Protein 4CGS (pdb70)

Secondary structure (DSSP, 8-state):
--GGG--TTS-HHHHHHGGG-STGGGSSSHHHHHHHHHHHHHH---STT-EETTEESEEE-TTS-HHHHHHHHHHHT----SSSPPSEEETTTTEEEEEEEE--SSPPPP----TTEEEEEEETTS-B-HHHHHHS-HHHHHHHHHHHHHHHHHHTTSSHHHHHTT-/--GGG--TTS-HHHHHHGGG-STGGGSSSHHHHHHHHHHHHHH---STT-EETTEESEEE-TTS-HHHHHHHHHHHT----SSSPPSEEETTTTEEEEEEEEPSSSPPPP----TTEEEEEEETTS-B-HHHHHHS-HHHHHHHHHHHHHHHHHHTTSSHHHHHHHH-

Organism: NCBI:txid11318

Radius of gyration: 21.6 Å; Cα contacts (8 Å, |Δi|>4): 547; chains: 2; bounding box: 53×48×55 Å

Sequence (335 aa):
AMDRHKPKSISSEIWALSETSKEWMSNLRPLEARIVECIKYTVCHISSDMHLHNGVPRYIVNMWTPPEVADQEEMKRQNLIFARPNVPDLLDLKERKGVYVKVYPDNGTPTDYQTAENEIFVRRVSLSGQQMSPITREYLDEVQRQDVTNNFLVTIYNESSLESNLLERMMQELAMDRHKPKSISSEIWALSETSKEWMSNLRPLEARIVECIKYTVCHISDMHLHNNGVPRYIVNMWTPPEVADDQEMKRQNLIFARPNVPDLLDLKERKKGVYVKKVYPDNGTPTDYQTAENEIIFVRRVSLSGQMSPITRREYLDEVQRQQDVTNFLVTIYNESLESNLLERMMQELY

InterPro domains:
  IPR001009 Influenza RNA-dependent RNA polymerase subunit PA [PF00603] (257-632)
  IPR038372 Influenza RNA-dependent RNA polymerase subunit PA, endonuclease domain [G3DSA:3.40.91.90] (1-171)

CATH classification: 3.40.91.90

Nearest PDB structures (foldseek):
  4cgs-assembly1_A  TM=1.001E+00  e=4.406E-29  Thogotovirus dhoriense
  8p0u-assembly1_A  TM=8.821E-01  e=2.838E-11  Thogotovirus thogotoense
  4chc-assembly2_C  TM=8.517E-01  e=1.155E-11  Thogotovirus thogotoense
  8z90-assembly1_A  TM=8.928E-01  e=1.531E-10  Thogoto virus (isolate SiAr 126)
  4chc-assembly1_F  TM=8.244E-01  e=1.295E-08  Thogotovirus thogotoense

Structure (mmCIF, N/CA/C/O backbone):
data_4CGS
#
_entry.id   4CGS
#
_cell.length_a   43.910
_cell.length_b   87.450
_cell.length_c   56.130
_cell.angle_alpha   90.00
_cell.angle_beta   112.98
_cell.angle_gamma   90.00
#
_symmetry.space_group_name_H-M   'P 1 21 1'
#
loop_
_entity.id
_entity.type
_entity.pdbx_description
1 polymer 'POLYMERASE SUBUNIT PA'
2 non-polymer GLYCEROL
3 water water
#
loop_
_atom_site.group_PDB
_atom_site.id
_atom_site.type_symbol
_atom_site.label_atom_id
_atom_site.label_alt_id
_atom_site.label_comp_id
_atom_site.label_asym_id
_atom_site.label_entity_id
_atom_site.label_seq_id
_atom_site.pdbx_PDB_ins_code
_atom_site.Cartn_x
_atom_site.Cartn_y
_atom_site.Cartn_z
_atom_site.occupancy
_atom_site.B_iso_or_equiv
_atom_site.auth_seq_id
_atom_site.auth_comp_id
_atom_site.auth_asym_id
_atom_site.auth_atom_id
_atom_site.pdbx_PDB_model_num
ATOM 1 N N . ALA A 1 2 ? 7.998 -1.257 33.828 1.00 29.14 0 ALA A N 1
ATOM 2 C CA . ALA A 1 2 ? 8.793 -2.437 34.374 1.00 25.45 0 ALA A CA 1
ATOM 3 C C . ALA A 1 2 ? 9.437 -2.132 35.739 1.00 25.35 0 ALA A C 1
ATOM 4 O O . ALA A 1 2 ? 9.492 -3.026 36.591 1.00 30.33 0 ALA A O 1
ATOM 6 N N . MET A 1 3 ? 9.932 -0.906 35.952 1.00 23.00 1 MET A N 1
ATOM 7 C CA . MET A 1 3 ? 10.634 -0.528 37.199 1.00 20.30 1 MET A CA 1
ATOM 8 C C . MET A 1 3 ? 9.679 0.072 38.209 1.00 17.16 1 MET A C 1
ATOM 9 O O . MET A 1 3 ? 10.118 0.743 39.159 1.00 16.62 1 MET A O 1
ATOM 14 N N . ASP A 1 4 ? 8.400 -0.092 37.983 1.00 18.46 2 ASP A N 1
ATOM 15 C CA . ASP A 1 4 ? 7.402 0.671 38.717 1.00 18.51 2 ASP A CA 1
ATOM 16 C C . ASP A 1 4 ? 7.438 0.457 40.234 1.00 14.94 2 ASP A C 1
ATOM 17 O O . ASP A 1 4 ? 7.130 1.356 40.999 1.00 14.35 2 ASP A O 1
ATOM 22 N N . ARG A 1 5 ? 7.870 -0.712 40.684 1.00 16.76 3 ARG A N 1
ATOM 23 C CA . ARG A 1 5 ? 7.894 -0.995 42.096 1.00 15.22 3 ARG A CA 1
ATOM 24 C C . ARG A 1 5 ? 8.871 -0.072 42.817 1.00 14.59 3 ARG A C 1
ATOM 25 O O . ARG A 1 5 ? 8.810 0.146 44.015 1.00 17.44 3 ARG A O 1
ATOM 33 N N . HIS A 1 6 ? 9.794 0.448 42.046 1.00 12.71 4 HIS A N 1
ATOM 34 C CA . HIS A 1 6 ? 10.879 1.267 42.535 1.00 11.81 4 HIS A CA 1
ATOM 35 C C . HIS A 1 6 ? 10.603 2.755 42.568 1.00 11.74 4 HIS A C 1
ATOM 36 O O . HIS A 1 6 ? 11.435 3.522 43.073 1.00 12.17 4 HIS A O 1
ATOM 43 N N . LYS A 1 7 ? 9.458 3.191 42.031 1.00 9.74 5 LYS A N 1
ATOM 44 C CA . LYS A 1 7 ? 9.118 4.640 42.047 1.00 8.92 5 LYS A CA 1
ATOM 45 C C . LYS A 1 7 ? 9.025 5.088 43.477 1.00 8.23 5 LYS A C 1
ATOM 46 O O . LYS A 1 7 ? 8.241 4.529 44.227 1.00 9.29 5 LYS A O 1
ATOM 52 N N . PRO A 1 8 ? 9.763 6.149 43.878 1.00 8.09 6 PRO A N 1
ATOM 53 C CA . PRO A 1 8 ? 9.543 6.737 45.176 1.00 8.87 6 PRO A CA 1
ATOM 54 C C . PRO A 1 8 ? 8.104 7.278 45.321 1.00 9.11 6 PRO A C 1
ATOM 55 O O . PRO A 1 8 ? 7.502 7.723 44.355 1.00 8.98 6 PRO A O 1
ATOM 59 N N . LYS A 1 9 ? 7.577 7.204 46.533 1.00 8.37 7 LYS A N 1
ATOM 60 C CA . LYS A 1 9 ? 6.277 7.767 46.803 1.00 9.79 7 LYS A CA 1
ATOM 61 C C . LYS A 1 9 ? 6.238 9.253 46.442 1.00 8.73 7 LYS A C 1
ATOM 62 O O . LYS A 1 9 ? 5.231 9.770 46.052 1.00 10.80 7 LYS A O 1
ATOM 68 N N . SER A 1 10 ? 7.380 9.907 46.623 1.00 7.73 8 SER A N 1
ATOM 69 C CA . SER A 1 10 ? 7.466 11.338 46.416 1.00 8.54 8 SER A CA 1
ATOM 70 C C . SER A 1 10 ? 7.505 11.810 44.981 1.00 8.61 8 SER A C 1
ATOM 71 O O . SER A 1 10 ? 7.533 13.054 44.741 1.00 9.89 8 SER A O 1
ATOM 74 N N . ILE A 1 11 ? 7.632 10.874 44.029 1.00 7.21 9 ILE A N 1
ATOM 75 C CA . ILE A 1 11 ? 7.602 11.214 42.613 1.00 6.98 9 ILE A CA 1
ATOM 76 C C . ILE A 1 11 ? 6.229 10.878 42.105 1.00 7.80 9 ILE A C 1
ATOM 77 O O . ILE A 1 11 ? 5.702 9.789 42.347 1.00 7.88 9 ILE A O 1
ATOM 82 N N . SER A 1 12 ? 5.618 11.820 41.415 1.00 7.33 10 SER A N 1
ATOM 83 C CA . SER A 1 12 ? 4.258 11.494 40.889 1.00 7.73 10 SER A CA 1
ATOM 84 C C . SER A 1 12 ? 4.268 10.363 39.838 1.00 7.70 10 SER A C 1
ATOM 85 O O . SER A 1 12 ? 5.244 10.178 39.091 1.00 7.54 10 SER A O 1
ATOM 88 N N . SER A 1 13 ? 3.201 9.591 39.766 1.00 8.76 11 SER A N 1
ATOM 89 C CA . SER A 1 13 ? 3.104 8.561 38.811 1.00 8.39 11 SER A CA 1
ATOM 90 C C . SER A 1 13 ? 3.259 9.084 37.406 1.00 7.09 11 SER A C 1
ATOM 91 O O . SER A 1 13 ? 3.871 8.423 36.577 1.00 9.17 11 SER A O 1
ATOM 94 N N . GLU A 1 14 ? 2.717 10.267 37.146 1.00 6.77 12 GLU A N 1
ATOM 95 C CA . GLU A 1 14 ? 2.768 10.804 35.743 1.00 7.68 12 GLU A CA 1
ATOM 96 C C . GLU A 1 14 ? 4.143 11.278 35.358 1.00 6.65 12 GLU A C 1
ATOM 97 O O . GLU A 1 14 ? 4.522 11.091 34.205 1.00 6.96 12 GLU A O 1
ATOM 103 N N . ILE A 1 15 ? 4.906 11.823 36.290 1.00 6.83 13 ILE A N 1
ATOM 104 C CA . ILE A 1 15 ? 6.324 12.168 36.035 1.00 7.20 13 ILE A CA 1
ATOM 105 C C . ILE A 1 15 ? 7.168 10.926 35.824 1.00 6.98 13 ILE A C 1
ATOM 106 O O . ILE A 1 15 ? 7.958 10.854 34.891 1.00 7.06 13 ILE A O 1
ATOM 111 N N . TRP A 1 16 ? 6.954 9.894 36.642 1.00 6.31 14 TRP A N 1
ATOM 112 C CA . TRP A 1 16 ? 7.638 8.642 36.473 1.00 6.98 14 TRP A CA 1
ATOM 113 C C . TRP A 1 16 ? 7.313 8.064 35.130 1.00 7.32 14 TRP A C 1
ATOM 114 O O . TRP A 1 16 ? 8.225 7.601 34.393 1.00 7.90 14 TRP A O 1
ATOM 125 N N . ALA A 1 17 ? 6.057 8.065 34.753 1.00 7.53 15 ALA A N 1
ATOM 126 C CA . ALA A 1 17 ? 5.708 7.497 33.464 1.00 8.54 15 ALA A CA 1
ATOM 127 C C . ALA A 1 17 ? 6.355 8.326 32.298 1.00 7.59 15 ALA A C 1
ATOM 128 O O . ALA A 1 17 ? 6.836 7.771 31.281 1.00 8.03 15 ALA A O 1
ATOM 130 N N . LEU A 1 18 ? 6.294 9.631 32.380 1.00 7.65 16 LEU A N 1
ATOM 131 C CA . LEU A 1 18 ? 6.840 10.498 31.365 1.00 8.27 16 LEU A CA 1
ATOM 132 C C . LEU A 1 18 ? 8.365 10.234 31.179 1.00 8.47 16 LEU A C 1
ATOM 133 O O . LEU A 1 18 ? 8.916 10.335 30.069 1.00 9.09 16 LEU A O 1
ATOM 138 N N . SER A 1 19 ? 9.040 9.944 32.272 1.00 7.16 17 SER A N 1
ATOM 139 C CA . SER A 1 19 ? 10.461 9.652 32.204 1.00 7.24 17 SER A CA 1
ATOM 140 C C . SER A 1 19 ? 10.815 8.469 31.326 1.00 8.43 17 SER A C 1
ATOM 141 O O . SER A 1 19 ? 11.979 8.309 30.937 1.00 9.44 17 SER A O 1
ATOM 144 N N . GLU A 1 20 ? 9.858 7.616 30.987 1.00 11.20 18 GLU A N 1
ATOM 145 C CA . GLU A 1 20 ? 10.180 6.527 29.977 1.00 13.27 18 GLU A CA 1
ATOM 146 C C . GLU A 1 20 ? 10.534 7.065 28.588 1.00 10.37 18 GLU A C 1
ATOM 147 O O . GLU A 1 20 ? 11.134 6.395 27.722 1.00 14.92 18 GLU A O 1
ATOM 153 N N . THR A 1 21 ? 10.264 8.367 28.325 1.00 13.30 19 THR A N 1
ATOM 154 C CA . THR A 1 21 ? 10.604 8.972 27.004 1.00 12.37 19 THR A CA 1
ATOM 155 C C . THR A 1 21 ? 12.064 9.395 26.929 1.00 11.82 19 THR A C 1
ATOM 156 O O . THR A 1 21 ? 12.523 9.788 25.861 1.00 13.74 19 THR A O 1
ATOM 160 N N . SER A 1 22 ? 12.764 9.364 28.081 1.00 10.78 20 SER A N 1
ATOM 161 C CA . SER A 1 22 ? 14.122 9.722 28.171 1.00 10.00 20 SER A CA 1
ATOM 162 C C . SER A 1 22 ? 15.189 8.586 28.181 1.00 9.30 20 SER A C 1
ATOM 163 O O . SER A 1 22 ? 15.190 7.681 28.962 1.00 12.18 20 SER A O 1
ATOM 166 N N . LYS A 1 23 ? 16.129 8.678 27.227 1.00 8.31 21 LYS A N 1
ATOM 167 C CA . LYS A 1 23 ? 17.277 7.786 27.144 1.00 8.98 21 LYS A CA 1
ATOM 168 C C . LYS A 1 23 ? 18.386 8.167 28.089 1.00 8.29 21 LYS A C 1
ATOM 169 O O . LYS A 1 23 ? 19.342 7.398 28.239 1.00 8.49 21 LYS A O 1
ATOM 175 N N . GLU A 1 24 ? 18.251 9.309 28.751 1.00 7.22 22 GLU A N 1
ATOM 176 C CA . GLU A 1 24 ? 19.391 9.782 29.613 1.00 7.36 22 GLU A CA 1
ATOM 177 C C . GLU A 1 24 ? 19.620 8.840 30.783 1.00 6.91 22 GLU A C 1
ATOM 178 O O . GLU A 1 24 ? 20.703 8.296 30.951 1.00 7.02 22 GLU A O 1
ATOM 184 N N . TRP A 1 25 ? 18.631 8.643 31.660 1.00 6.08 23 TRP A N 1
ATOM 185 C CA . TRP A 1 25 ? 18.824 7.754 32.770 1.00 6.20 23 TRP A CA 1
ATOM 186 C C . TRP A 1 25 ? 19.191 6.349 32.292 1.00 8.10 23 TRP A C 1
ATOM 187 O O . TRP A 1 25 ? 19.929 5.603 32.950 1.00 8.52 23 TRP A O 1
ATOM 198 N N . MET A 1 26 ? 18.647 5.936 31.150 1.00 7.77 24 MET A N 1
ATOM 199 C CA . MET A 1 26 ? 18.916 4.596 30.604 1.00 8.54 24 MET A CA 1
ATOM 200 C C . MET A 1 26 ? 20.387 4.350 30.235 1.00 8.71 24 MET A C 1
ATOM 201 O O . MET A 1 26 ? 20.830 3.209 30.159 1.00 11.19 24 MET A O 1
ATOM 206 N N . SER A 1 27 ? 21.085 5.435 29.969 1.00 8.99 25 SER A N 1
ATOM 207 C CA . SER A 1 27 ? 22.467 5.382 29.598 1.00 8.60 25 SER A CA 1
ATOM 208 C C . SER A 1 27 ? 23.399 5.317 30.797 1.00 9.09 25 SER A C 1
ATOM 209 O O . SER A 1 27 ? 24.633 5.067 30.641 1.00 12.15 25 SER A O 1
ATOM 212 N N . ASN A 1 28 ? 22.847 5.420 32.002 1.00 8.69 26 ASN A N 1
ATOM 213 C CA . ASN A 1 28 ? 23.667 5.457 33.187 1.00 9.89 26 ASN A CA 1
ATOM 214 C C . ASN A 1 28 ? 23.926 4.059 33.696 1.00 9.96 26 ASN A C 1
ATOM 215 O O . ASN A 1 28 ? 23.037 3.205 33.582 1.00 11.74 26 ASN A O 1
ATOM 220 N N . LEU A 1 29 ? 25.121 3.846 34.236 1.00 10.23 27 LEU A N 1
ATOM 221 C CA . LEU A 1 29 ? 25.449 2.552 34.828 1.00 10.40 27 LEU A CA 1
ATOM 222 C C . LEU A 1 29 ? 24.639 2.232 36.045 1.00 9.99 27 LEU A C 1
ATOM 223 O O . LEU A 1 29 ? 24.590 1.090 36.452 1.00 10.16 27 LEU A O 1
ATOM 228 N N . ARG A 1 30 ? 23.978 3.229 36.633 1.00 8.75 28 ARG A N 1
ATOM 229 C CA . ARG A 1 30 ? 23.064 3.098 37.770 1.00 8.54 28 ARG A CA 1
ATOM 230 C C . ARG A 1 30 ? 21.675 3.639 37.349 1.00 7.28 28 ARG A C 1
ATOM 231 O O . ARG A 1 30 ? 21.290 4.741 37.701 1.00 7.09 28 ARG A O 1
ATOM 239 N N . PRO A 1 31 ? 20.947 2.878 36.530 1.00 7.05 29 PRO A N 1
ATOM 240 C CA . PRO A 1 31 ? 19.788 3.454 35.883 1.00 7.95 29 PRO A CA 1
ATOM 241 C C . PRO A 1 31 ? 18.647 3.838 36.828 1.00 7.26 29 PRO A C 1
ATOM 242 O O . PRO A 1 31 ? 17.993 4.862 36.633 1.00 7.42 29 PRO A O 1
ATOM 246 N N . LEU A 1 32 ? 18.375 3.031 37.832 1.00 6.85 30 LEU A N 1
ATOM 247 C CA . LEU A 1 32 ? 17.270 3.423 38.760 1.00 7.29 30 LEU A CA 1
ATOM 248 C C . LEU A 1 32 ? 17.610 4.736 39.478 1.00 6.54 30 LEU A C 1
ATOM 249 O O . LEU A 1 32 ? 16.762 5.649 39.551 1.00 6.45 30 LEU A O 1
ATOM 254 N N . GLU A 1 33 ? 18.811 4.811 39.992 1.00 6.62 31 GLU A N 1
ATOM 255 C CA . GLU A 1 33 ? 19.252 5.988 40.712 1.00 5.99 31 GLU A CA 1
ATOM 256 C C . GLU A 1 33 ? 19.186 7.219 39.776 1.00 6.26 31 GLU A C 1
ATOM 257 O O . GLU A 1 33 ? 18.728 8.285 40.146 1.00 6.50 31 GLU A O 1
ATOM 263 N N . ALA A 1 34 ? 19.711 7.054 38.581 1.00 6.67 32 ALA A N 1
ATOM 264 C CA . ALA A 1 34 ? 19.681 8.105 37.607 1.00 5.52 32 ALA A CA 1
ATOM 265 C C . ALA A 1 34 ? 18.290 8.484 37.217 1.00 5.46 32 ALA A C 1
ATOM 266 O O . ALA A 1 34 ? 18.008 9.696 37.046 1.00 5.83 32 ALA A O 1
ATOM 268 N N . ARG A 1 35 ? 17.371 7.569 37.107 1.00 5.48 33 ARG A N 1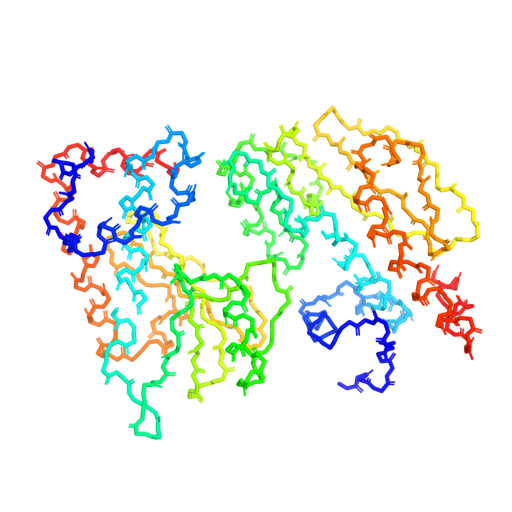
ATOM 269 C CA . ARG A 1 35 ? 15.981 7.865 36.738 1.00 5.99 33 ARG A CA 1
ATOM 270 C C . ARG A 1 35 ? 15.330 8.681 37.847 1.00 5.62 33 ARG A C 1
ATOM 271 O O . ARG A 1 35 ? 14.593 9.644 37.561 1.00 5.53 33 ARG A O 1
ATOM 279 N N . ILE A 1 36 ? 15.573 8.296 39.118 1.00 6.49 34 ILE A N 1
ATOM 280 C CA . ILE A 1 36 ? 15.042 9.073 40.200 1.00 6.70 34 ILE A CA 1
ATOM 281 C C . ILE A 1 36 ? 15.562 10.459 40.203 1.00 5.71 34 ILE A C 1
ATOM 282 O O . ILE A 1 36 ? 14.792 11.408 40.326 1.00 5.94 34 ILE A O 1
ATOM 287 N N . VAL A 1 37 ? 16.867 10.638 40.093 1.00 5.74 35 VAL A N 1
ATOM 288 C CA . VAL A 1 37 ? 17.444 11.982 39.991 1.00 5.66 35 VAL A CA 1
ATOM 289 C C . VAL A 1 37 ? 16.880 12.797 38.828 1.00 5.67 35 VAL A C 1
ATOM 290 O O . VAL A 1 37 ? 16.592 13.985 38.990 1.00 5.82 35 VAL A O 1
ATOM 294 N N . GLU A 1 38 ? 16.659 12.136 37.704 1.00 5.73 36 GLU A N 1
ATOM 295 C CA . GLU A 1 38 ? 16.122 12.863 36.505 1.00 4.51 36 GLU A CA 1
ATOM 296 C C . GLU A 1 38 ? 14.692 13.289 36.763 1.00 5.14 36 GLU A C 1
ATOM 297 O O . GLU A 1 38 ? 14.277 14.388 36.399 1.00 5.11 36 GLU A O 1
ATOM 303 N N . CYS A 1 39 ? 13.934 12.453 37.440 1.00 5.19 37 CYS A N 1
ATOM 304 C CA . CYS A 1 39 ? 12.592 12.827 37.827 1.00 5.50 37 CYS A CA 1
ATOM 305 C C . CYS A 1 39 ? 12.568 13.918 38.867 1.00 5.30 37 CYS A C 1
ATOM 306 O O . CYS A 1 39 ? 11.700 14.782 38.861 1.00 5.42 37 CYS A O 1
ATOM 309 N N . ILE A 1 40 ? 13.534 13.940 39.778 1.00 4.42 38 ILE A N 1
ATOM 310 C CA . ILE A 1 40 ? 13.704 15.043 40.729 1.00 5.75 38 ILE A CA 1
ATOM 311 C C . ILE A 1 40 ? 13.959 16.329 39.952 1.00 5.54 38 ILE A C 1
ATOM 312 O O . ILE A 1 40 ? 13.361 17.375 40.240 1.00 5.39 38 ILE A O 1
ATOM 317 N N . LYS A 1 41 ? 14.898 16.277 38.981 1.00 5.12 39 LYS A N 1
ATOM 318 C CA . LYS A 1 41 ? 15.202 17.439 38.164 1.00 5.84 39 LYS A CA 1
ATOM 319 C C . LYS A 1 41 ? 13.960 17.961 37.457 1.00 4.72 39 LYS A C 1
ATOM 320 O O . LYS A 1 41 ? 13.702 19.158 37.456 1.00 5.18 39 LYS A O 1
ATOM 326 N N . TYR A 1 42 ? 13.159 17.097 36.864 1.00 4.95 40 TYR A N 1
ATOM 327 C CA . TYR A 1 42 ? 11.948 17.492 36.186 1.00 4.52 40 TYR A CA 1
ATOM 328 C C . TYR A 1 42 ? 10.974 18.148 37.136 1.00 4.27 40 TYR A C 1
ATOM 329 O O . TYR A 1 42 ? 10.330 19.167 36.828 1.00 5.37 40 TYR A O 1
ATOM 338 N N . THR A 1 43 ? 10.772 17.507 38.265 1.00 4.87 41 THR A N 1
ATOM 339 C CA . THR A 1 43 ? 9.874 18.001 39.289 1.00 5.61 41 THR A CA 1
ATOM 340 C C . THR A 1 43 ? 10.315 19.388 39.763 1.00 5.71 41 THR A C 1
ATOM 341 O O . THR A 1 43 ? 9.476 20.291 39.996 1.00 5.82 41 THR A O 1
ATOM 345 N N . VAL A 1 44 ? 11.607 19.635 39.898 1.00 5.15 42 VAL A N 1
ATOM 346 C CA . VAL A 1 44 ? 12.129 20.931 40.256 1.00 5.75 42 VAL A CA 1
ATOM 347 C C . VAL A 1 44 ? 11.751 21.948 39.169 1.00 5.09 42 VAL A C 1
ATOM 348 O O . VAL A 1 44 ? 11.284 23.035 39.477 1.00 6.11 42 VAL A O 1
ATOM 352 N N . CYS A 1 45 ? 11.883 21.595 37.886 1.00 4.96 43 CYS A N 1
ATOM 353 C CA . CYS A 1 45 ? 11.475 22.484 36.813 1.00 5.37 43 CYS A CA 1
ATOM 354 C C . CYS A 1 45 ? 9.977 22.817 36.962 1.00 6.16 43 CYS A C 1
ATOM 355 O O . CYS A 1 45 ? 9.570 23.957 36.736 1.00 6.46 43 CYS A O 1
ATOM 368 N N . HIS A 1 47 ? 8.196 22.848 39.721 1.00 5.57 45 HIS A N 1
ATOM 369 C CA . HIS A 1 47 ? 7.986 23.763 40.870 1.00 7.51 45 HIS A CA 1
ATOM 370 C C . HIS A 1 47 ? 8.430 25.158 40.559 1.00 7.21 45 HIS A C 1
ATOM 371 O O . HIS A 1 47 ? 7.803 26.137 40.981 1.00 9.36 45 HIS A O 1
ATOM 378 N N . ILE A 1 48 ? 9.490 25.325 39.779 1.00 7.04 46 ILE A N 1
ATOM 379 C CA . ILE A 1 48 ? 9.945 26.657 39.389 1.00 7.07 46 ILE A CA 1
ATOM 380 C C . ILE A 1 48 ? 8.856 27.337 38.556 1.00 6.71 46 ILE A C 1
ATOM 381 O O . ILE A 1 48 ? 8.635 28.571 38.704 1.00 6.63 46 ILE A O 1
ATOM 386 N N A SER A 1 49 ? 8.201 26.591 37.677 0.70 7.17 47 SER A N 1
ATOM 387 N N B SER A 1 49 ? 8.220 26.594 37.650 0.30 7.37 47 SER A N 1
ATOM 388 C CA A SER A 1 49 ? 7.284 27.170 36.716 0.70 7.91 47 SER A CA 1
ATOM 389 C CA B SER A 1 49 ? 7.240 27.157 36.720 0.30 8.15 47 SER A CA 1
ATOM 390 C C A SER A 1 49 ? 5.822 27.236 37.146 0.70 9.52 47 SER A C 1
ATOM 391 C C B SER A 1 49 ? 5.864 27.363 37.331 0.30 9.39 47 SER A C 1
ATOM 392 O O A SER A 1 49 ? 5.081 28.050 36.590 0.70 12.51 47 SER A O 1
ATOM 393 O O B SER A 1 49 ? 5.251 28.431 37.170 0.30 11.05 47 SER A O 1
ATOM 398 N N . ASP A 1 50 ? 5.399 26.318 38.013 1.00 11.31 48 ASP A N 1
ATOM 399 C CA . ASP A 1 50 ? 4.005 26.141 38.514 1.00 17.66 48 ASP A CA 1
ATOM 400 C C . ASP A 1 50 ? 3.231 27.398 38.791 1.00 13.95 48 ASP A C 1
ATOM 401 O O . ASP A 1 50 ? 3.474 28.005 39.809 1.00 20.22 48 ASP A O 1
ATOM 406 N N . MET A 1 51 ? 2.295 27.787 37.916 1.00 18.35 49 MET A N 1
ATOM 407 C CA . MET A 1 51 ? 1.347 28.925 38.142 1.00 17.17 49 MET A CA 1
ATOM 408 C C . MET A 1 51 ? 2.085 30.259 38.250 1.00 17.27 49 MET A C 1
ATOM 409 O O . MET A 1 51 ? 1.488 31.272 38.607 1.00 19.98 49 MET A O 1
ATOM 414 N N . HIS A 1 52 ? 3.367 30.336 37.890 1.00 14.09 50 HIS A N 1
ATOM 415 C CA . HIS A 1 52 ? 4.072 31.624 37.888 1.00 13.84 50 HIS A CA 1
ATOM 416 C C . HIS A 1 52 ? 3.803 32.293 36.552 1.00 11.03 50 HIS A C 1
ATOM 417 O O . HIS A 1 52 ? 4.034 31.696 35.509 1.00 14.63 50 HIS A O 1
ATOM 424 N N . LEU A 1 53 ? 3.318 33.530 36.579 1.00 13.54 51 LEU A N 1
ATOM 425 C CA . LEU A 1 53 ? 2.888 34.244 35.360 1.00 13.63 51 LEU A CA 1
ATOM 426 C C . LEU A 1 53 ? 3.769 35.450 35.111 1.00 13.72 51 LEU A C 1
ATOM 427 O O . LEU A 1 53 ? 4.348 36.054 36.051 1.00 15.83 51 LEU A O 1
ATOM 432 N N . HIS A 1 54 ? 3.860 35.808 33.854 1.00 11.41 52 HIS A N 1
ATOM 433 C CA . HIS A 1 54 ? 4.466 37.052 33.397 1.00 12.06 52 HIS A CA 1
ATOM 434 C C . HIS A 1 54 ? 3.619 37.534 32.235 1.00 11.48 52 HIS A C 1
ATOM 435 O O . HIS A 1 54 ? 3.348 36.768 31.339 1.00 9.61 52 HIS A O 1
ATOM 442 N N . ASN A 1 55 ? 3.098 38.763 32.309 1.00 11.62 53 ASN A N 1
ATOM 443 C CA . ASN A 1 55 ? 2.226 39.350 31.315 1.00 14.21 53 ASN A CA 1
ATOM 444 C C . ASN A 1 55 ? 1.009 38.453 31.096 1.00 12.40 53 ASN A C 1
ATOM 445 O O . ASN A 1 55 ? 0.545 38.271 29.958 1.00 13.13 53 ASN A O 1
ATOM 450 N N . GLY A 1 56 ? 0.516 37.853 32.180 1.00 11.14 54 GLY A N 1
ATOM 451 C CA . GLY A 1 56 ? -0.759 37.155 32.227 1.00 14.28 54 GLY A CA 1
ATOM 452 C C . GLY A 1 56 ? -0.729 35.725 31.803 1.00 12.29 54 GLY A C 1
ATOM 453 O O . GLY A 1 56 ? -1.749 35.066 31.837 1.00 14.03 54 GLY A O 1
ATOM 454 N N . VAL A 1 57 ? 0.431 35.250 31.433 1.00 11.01 55 VAL A N 1
ATOM 455 C CA . VAL A 1 57 ? 0.565 33.893 30.888 1.00 9.92 55 VAL A CA 1
ATOM 456 C C . VAL A 1 57 ? 1.790 33.245 31.572 1.00 8.46 55 VAL A C 1
ATOM 457 O O . VAL A 1 57 ? 2.554 33.951 32.265 1.00 8.74 55 VAL A O 1
ATOM 461 N N . PRO A 1 58 ? 1.984 31.900 31.406 1.00 8.57 56 PRO A N 1
ATOM 462 C CA . PRO A 1 58 ? 3.106 31.281 32.141 1.00 9.27 56 PRO A CA 1
ATOM 463 C C . PRO A 1 58 ? 4.424 32.020 31.845 1.00 7.91 56 PRO A C 1
ATOM 464 O O . PRO A 1 58 ? 4.751 32.333 30.704 1.00 7.51 56 PRO A O 1
ATOM 468 N N . ARG A 1 59 ? 5.165 32.252 32.915 1.00 7.99 57 ARG A N 1
ATOM 469 C CA . ARG A 1 59 ? 6.492 32.867 32.834 1.00 7.16 57 ARG A CA 1
ATOM 470 C C . ARG A 1 59 ? 7.482 32.001 32.115 1.00 7.26 57 ARG A C 1
ATOM 471 O O . ARG A 1 59 ? 8.407 32.485 31.500 1.00 7.98 57 ARG A O 1
ATOM 479 N N . TYR A 1 60 ? 7.344 30.695 32.261 1.00 6.65 58 TYR A N 1
ATOM 480 C CA . TYR A 1 60 ? 8.331 29.741 31.809 1.00 7.94 58 TYR A CA 1
ATOM 481 C C . TYR A 1 60 ? 7.818 28.835 30.745 1.00 7.34 58 TYR A C 1
ATOM 482 O O . TYR A 1 60 ? 6.624 28.493 30.744 1.00 8.04 58 TYR A O 1
ATOM 491 N N . ILE A 1 61 ? 8.685 28.481 29.817 1.00 7.43 59 ILE A N 1
ATOM 492 C CA . ILE A 1 61 ? 8.516 27.336 28.919 1.00 7.90 59 ILE A CA 1
ATOM 493 C C . ILE A 1 61 ? 9.438 26.240 29.389 1.00 7.24 59 ILE A C 1
ATOM 494 O O . ILE A 1 61 ? 10.631 26.479 29.551 1.00 8.81 59 ILE A O 1
ATOM 499 N N . VAL A 1 62 ? 8.924 25.064 29.669 1.00 6.49 60 VAL A N 1
ATOM 500 C CA . VAL A 1 62 ? 9.748 23.950 30.080 1.00 6.14 60 VAL A CA 1
ATOM 501 C C . VAL A 1 62 ? 10.162 2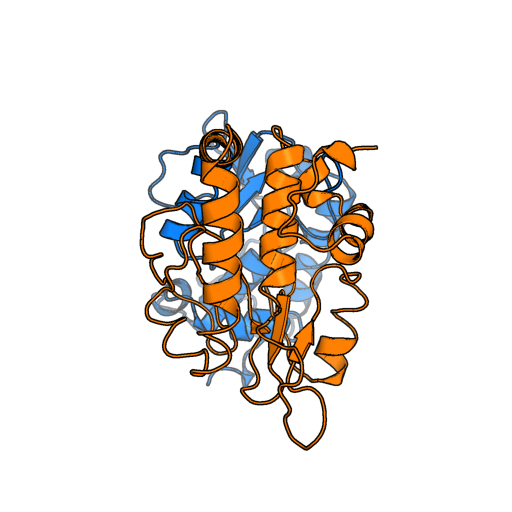3.185 28.882 1.00 6.77 60 VAL A C 1
ATOM 502 O O . VAL A 1 62 ? 9.308 22.614 28.191 1.00 7.36 60 VAL A O 1
ATOM 506 N N . ASN A 1 63 ? 11.469 23.128 28.603 1.00 6.34 61 ASN A N 1
ATOM 507 C CA . ASN A 1 63 ? 11.992 22.356 27.465 1.00 6.42 61 ASN A CA 1
ATOM 508 C C . ASN A 1 63 ? 12.361 20.925 27.896 1.00 6.97 61 ASN A C 1
ATOM 509 O O . ASN A 1 63 ? 12.475 20.056 27.033 1.00 6.57 61 ASN A O 1
ATOM 514 N N . MET A 1 64 ? 12.655 20.648 29.159 1.00 5.76 62 MET A N 1
ATOM 515 C CA . MET A 1 64 ? 13.035 19.321 29.547 1.00 6.25 62 MET A CA 1
ATOM 516 C C . MET A 1 64 ? 11.980 18.320 29.163 1.00 5.57 62 MET A C 1
ATOM 517 O O . MET A 1 64 ? 10.775 18.567 29.318 1.00 6.18 62 MET A O 1
ATOM 522 N N . TRP A 1 65 ? 12.430 17.221 28.625 1.00 6.52 63 TRP A N 1
ATOM 523 C CA . TRP A 1 65 ? 11.592 16.110 28.117 1.00 6.18 63 TRP A CA 1
ATOM 524 C C . TRP A 1 65 ? 10.718 16.485 26.918 1.00 7.22 63 TRP A C 1
ATOM 525 O O . TRP A 1 65 ?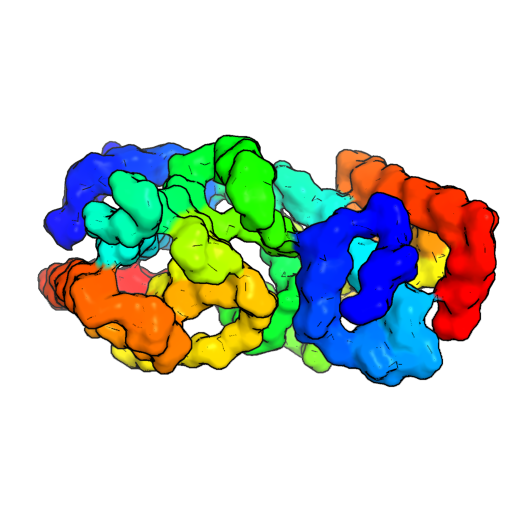 9.778 15.755 26.616 1.00 7.81 63 TRP A O 1
ATOM 536 N N . THR A 1 66 ? 11.114 17.516 26.172 1.00 8.37 64 THR A N 1
ATOM 537 C CA . THR A 1 66 ? 10.604 17.817 24.883 1.00 8.83 64 THR A CA 1
ATOM 538 C C . THR A 1 66 ? 11.691 17.632 23.844 1.00 9.06 64 THR A C 1
ATOM 539 O O . THR A 1 66 ? 12.902 17.645 24.172 1.00 9.80 64 THR A O 1
ATOM 543 N N . PRO A 1 67 ? 11.318 17.334 22.607 1.00 10.43 65 PRO A N 1
ATOM 544 C CA . PRO A 1 67 ? 12.352 17.151 21.563 1.00 10.52 65 PRO A CA 1
ATOM 545 C C . PRO A 1 67 ? 13.187 18.346 21.339 1.00 10.12 65 PRO A C 1
ATOM 546 O O . PRO A 1 67 ? 12.663 19.404 21.436 1.00 11.19 65 PRO A O 1
ATOM 550 N N . PRO A 1 68 ? 14.515 18.184 21.129 1.00 12.67 66 PRO A N 1
ATOM 551 C CA . PRO A 1 68 ? 15.331 19.413 20.939 1.00 13.72 66 PRO A CA 1
ATOM 552 C C . PRO A 1 68 ? 14.888 20.281 19.791 1.00 11.14 66 PRO A C 1
ATOM 553 O O . PRO A 1 68 ? 14.988 21.491 19.883 1.00 11.08 66 PRO A O 1
ATOM 557 N N . GLU A 1 69 ? 14.281 19.683 18.759 1.00 11.89 67 GLU A N 1
ATOM 558 C CA . GLU A 1 69 ? 13.782 20.477 17.654 1.00 12.32 67 GLU A CA 1
ATOM 559 C C . GLU A 1 69 ? 12.571 21.320 18.038 1.00 10.61 67 GLU A C 1
ATOM 560 O O . GLU A 1 69 ? 12.407 22.400 17.534 1.00 12.74 67 GLU A O 1
ATOM 566 N N . VAL A 1 70 ? 11.772 20.824 18.994 1.00 11.71 68 VAL A N 1
ATOM 567 C CA . VAL A 1 70 ? 10.660 21.570 19.528 1.00 11.94 68 VAL A CA 1
ATOM 568 C C . VAL A 1 70 ? 11.164 22.725 20.384 1.00 10.00 68 VAL A C 1
ATOM 569 O O . VAL A 1 70 ? 10.761 23.844 20.248 1.00 10.28 68 VAL A O 1
ATOM 573 N N . ALA A 1 71 ? 12.118 22.429 21.245 1.00 11.02 69 ALA A N 1
ATOM 574 C CA . ALA A 1 71 ? 12.722 23.483 22.078 1.00 9.90 69 ALA A CA 1
ATOM 575 C C . ALA A 1 71 ? 13.338 24.570 21.176 1.00 9.43 69 ALA A C 1
ATOM 576 O O . ALA A 1 71 ? 13.247 25.744 21.434 1.00 10.43 69 ALA A O 1
ATOM 578 N N . ASP A 1 72 ? 13.983 24.118 20.117 1.00 10.25 70 ASP A N 1
ATOM 579 C CA . ASP A 1 72 ? 14.494 25.128 19.116 1.00 11.16 70 ASP A CA 1
ATOM 580 C C . ASP A 1 72 ? 13.420 25.967 18.502 1.00 10.42 70 ASP A C 1
ATOM 581 O O . ASP A 1 72 ? 13.632 27.165 18.398 1.00 12.14 70 ASP A O 1
ATOM 586 N N . GLN A 1 73 ? 12.259 25.374 18.156 1.00 11.57 71 GLN A N 1
ATOM 587 C CA . GLN A 1 73 ? 11.107 26.160 17.699 1.00 13.06 71 GLN A CA 1
ATOM 588 C C . GLN A 1 73 ? 10.731 27.249 18.749 1.00 12.07 71 GLN A C 1
ATOM 589 O O . GLN A 1 73 ? 10.498 28.430 18.409 1.00 14.88 71 GLN A O 1
ATOM 595 N N A GLU A 1 74 ? 10.621 26.825 20.007 0.60 11.72 72 GLU A N 1
ATOM 596 N N B GLU A 1 74 ? 10.646 26.831 20.002 0.40 11.90 72 GLU A N 1
ATOM 597 C CA A GLU A 1 74 ? 10.276 27.679 21.147 0.60 12.10 72 GLU A CA 1
ATOM 598 C CA B GLU A 1 74 ? 10.282 27.730 21.067 0.40 12.72 72 GLU A CA 1
ATOM 599 C C A GLU A 1 74 ? 11.299 28.821 21.256 0.60 11.77 72 GLU A C 1
ATOM 600 C C B GLU A 1 74 ? 11.309 28.838 21.233 0.40 11.78 72 GLU A C 1
ATOM 601 O O A GLU A 1 74 ? 10.916 30.010 21.387 0.60 12.74 72 GLU A O 1
ATOM 602 O O B GLU A 1 74 ? 10.936 30.019 21.390 0.40 12.70 72 GLU A O 1
ATOM 613 N N . MET A 1 75 ? 12.594 28.467 21.222 1.00 10.72 73 MET A N 1
ATOM 614 C CA . MET A 1 75 ? 13.696 29.479 21.385 1.00 9.79 73 MET A CA 1
ATOM 615 C C . MET A 1 75 ? 13.673 30.509 20.249 1.00 9.36 73 MET A C 1
ATOM 616 O O . MET A 1 75 ? 13.728 31.667 20.449 1.00 9.64 73 MET A O 1
ATOM 621 N N . LYS A 1 76 ? 13.499 30.032 19.015 1.00 10.74 74 LYS A N 1
ATOM 622 C CA . LYS A 1 76 ? 13.409 30.905 17.838 1.00 12.39 74 LYS A CA 1
ATOM 623 C C . LYS A 1 76 ? 12.178 31.818 17.943 1.00 12.27 74 LYS A C 1
ATOM 624 O O . LYS A 1 76 ? 12.297 33.032 17.674 1.00 13.08 74 LYS A O 1
ATOM 630 N N . ARG A 1 77 ? 11.036 31.247 18.347 1.00 12.12 75 ARG A N 1
ATOM 631 C CA . ARG A 1 77 ? 9.778 32.023 18.469 1.00 14.55 75 ARG A CA 1
ATOM 632 C C . ARG A 1 77 ? 9.925 33.142 19.562 1.00 14.11 75 ARG A C 1
ATOM 633 O O . ARG A 1 77 ? 9.422 34.266 19.409 1.00 16.99 75 ARG A O 1
ATOM 641 N N . GLN A 1 78 ? 10.628 32.864 20.651 1.00 13.00 76 GLN A N 1
ATOM 642 C CA . GLN A 1 78 ? 10.841 33.832 21.723 1.00 12.39 76 GLN A CA 1
ATOM 643 C C . GLN A 1 78 ? 12.058 34.713 21.527 1.00 11.93 76 GLN A C 1
ATOM 644 O O . GLN A 1 78 ? 12.345 35.581 22.330 1.00 13.93 76 GLN A O 1
ATOM 650 N N . ASN A 1 79 ? 12.826 34.447 20.482 1.00 11.18 77 ASN A N 1
ATOM 651 C CA . ASN A 1 79 ? 14.117 35.103 20.287 1.00 11.62 77 ASN A CA 1
ATOM 652 C C . ASN A 1 79 ? 15.021 35.020 21.513 1.00 12.61 77 ASN A C 1
ATOM 653 O O . ASN A 1 79 ? 15.633 35.995 21.879 1.00 12.49 77 ASN A O 1
ATOM 658 N N . LEU A 1 80 ? 15.065 33.807 22.083 1.00 10.99 78 LEU A N 1
ATOM 659 C CA . LEU A 1 80 ? 15.959 33.483 23.198 1.00 11.62 78 LEU A CA 1
ATOM 660 C C . LEU A 1 80 ? 16.830 32.358 22.733 1.00 8.31 78 LEU A C 1
ATOM 661 O O . LEU A 1 80 ? 16.436 31.205 22.667 1.00 9.13 78 LEU A O 1
ATOM 666 N N . ILE A 1 81 ? 18.035 32.733 22.251 1.00 9.90 79 ILE A N 1
ATOM 667 C CA . ILE A 1 81 ? 18.909 31.817 21.502 1.00 9.43 79 ILE A CA 1
ATOM 668 C C . ILE A 1 81 ? 20.176 31.570 22.321 1.00 7.47 79 ILE A C 1
ATOM 669 O O . ILE A 1 81 ? 20.712 32.475 22.996 1.00 8.47 79 ILE A O 1
ATOM 674 N N . PHE A 1 82 ? 20.627 30.336 22.332 1.00 8.12 80 PHE A N 1
ATOM 675 C CA . PHE A 1 82 ? 21.767 29.871 23.165 1.00 8.16 80 PHE A CA 1
ATOM 676 C C . PHE A 1 82 ? 22.681 29.000 22.321 1.00 8.38 80 PHE A C 1
ATOM 677 O O . PHE A 1 82 ? 22.312 28.582 21.264 1.00 8.27 80 PHE A O 1
ATOM 685 N N . ALA A 1 83 ? 23.894 28.788 22.826 1.00 9.46 81 ALA A N 1
ATOM 686 C CA . ALA A 1 83 ? 24.937 28.131 22.004 1.00 7.84 81 ALA A CA 1
ATOM 687 C C . ALA A 1 83 ? 25.596 26.991 22.745 1.00 8.55 81 ALA A C 1
ATOM 688 O O . ALA A 1 83 ? 26.772 26.656 22.519 1.00 11.37 81 ALA A O 1
ATOM 690 N N . ARG A 1 84 ? 24.878 26.344 23.654 1.00 8.79 82 ARG A N 1
ATOM 691 C CA . ARG A 1 84 ? 25.347 25.138 24.266 1.00 9.89 82 ARG A CA 1
ATOM 692 C C . ARG A 1 84 ? 24.850 23.934 23.480 1.00 9.25 82 ARG A C 1
ATOM 693 O O . ARG A 1 84 ? 23.829 24.000 22.811 1.00 9.77 82 ARG A O 1
ATOM 701 N N . PRO A 1 85 ? 25.523 22.768 23.589 1.00 9.78 83 PRO A N 1
ATOM 702 C CA . PRO A 1 85 ? 25.021 21.535 22.945 1.00 12.07 83 PRO A CA 1
ATOM 703 C C . PRO A 1 85 ? 23.632 21.145 23.426 1.00 9.04 83 PRO A C 1
ATOM 704 O O . PRO A 1 85 ? 22.834 20.660 22.658 1.00 13.30 83 PRO A O 1
ATOM 708 N N . ASN A 1 86 ? 23.422 21.310 24.736 1.00 9.34 84 ASN A N 1
ATOM 709 C CA . ASN A 1 86 ? 22.151 21.004 25.416 1.00 10.05 84 ASN A CA 1
ATOM 710 C C . ASN A 1 86 ? 21.300 22.284 25.569 1.00 9.30 84 ASN A C 1
ATOM 711 O O . ASN A 1 86 ? 21.795 23.344 25.904 1.00 9.43 84 ASN A O 1
ATOM 716 N N . VAL A 1 87 ? 20.004 22.157 25.280 1.00 9.89 85 VAL A N 1
ATOM 717 C CA . VAL A 1 87 ? 19.090 23.294 25.358 1.00 8.39 85 VAL A CA 1
ATOM 718 C C . VAL A 1 87 ? 18.755 23.591 26.826 1.00 7.12 85 VAL A C 1
ATOM 719 O O . VAL A 1 87 ? 18.847 22.767 27.719 1.00 8.40 85 VAL A O 1
ATOM 723 N N . PRO A 1 88 ? 18.461 24.882 27.148 1.00 7.01 86 PRO A N 1
ATOM 724 C CA . PRO A 1 88 ? 18.084 25.152 28.549 1.00 6.27 86 PRO A CA 1
ATOM 725 C C . PRO A 1 88 ? 16.881 24.332 28.954 1.00 5.98 86 PRO A C 1
ATOM 726 O O . PRO A 1 88 ? 15.943 24.131 28.151 1.00 7.34 86 PRO A O 1
ATOM 730 N N . ASP A 1 89 ? 16.818 23.955 30.226 1.00 5.01 87 ASP A N 1
ATOM 731 C CA . ASP A 1 89 ? 15.676 23.227 30.778 1.00 5.99 87 ASP A CA 1
ATOM 732 C C . ASP A 1 89 ? 14.385 24.028 30.826 1.00 4.61 87 ASP A C 1
ATOM 733 O O . ASP A 1 89 ? 13.297 23.502 30.618 1.00 5.60 87 ASP A O 1
ATOM 738 N N . LEU A 1 90 ? 14.529 25.345 31.048 1.00 5.61 88 LEU A N 1
ATOM 739 C CA . LEU A 1 90 ? 13.428 26.253 30.972 1.00 5.35 88 LEU A CA 1
ATOM 740 C C . LEU A 1 90 ? 13.841 27.550 30.237 1.00 5.68 88 LEU A C 1
ATOM 741 O O . LEU A 1 90 ? 14.998 27.941 30.260 1.00 6.15 88 LEU A O 1
ATOM 746 N N . LEU A 1 91 ? 12.881 28.220 29.597 1.00 6.17 89 LEU A N 1
ATOM 747 C CA . LEU A 1 91 ? 13.009 29.571 29.163 1.00 6.48 89 LEU A CA 1
ATOM 748 C C . LEU A 1 91 ? 12.250 30.471 30.147 1.00 5.89 89 LEU A C 1
ATOM 749 O O . LEU A 1 91 ? 11.075 30.221 30.383 1.00 7.48 89 LEU A O 1
ATOM 754 N N . ASP A 1 92 ? 12.911 31.502 30.700 1.00 6.91 90 ASP A N 1
ATOM 755 C CA . ASP A 1 92 ? 12.306 32.433 31.600 1.00 6.81 90 ASP A CA 1
ATOM 756 C C . ASP A 1 92 ? 11.942 33.657 30.747 1.00 6.98 90 ASP A C 1
ATOM 757 O O . ASP A 1 92 ? 12.829 34.405 30.319 1.00 8.24 90 ASP A O 1
ATOM 762 N N . LEU A 1 93 ? 10.654 33.812 30.446 1.00 7.85 91 LEU A N 1
ATOM 763 C CA . LEU A 1 93 ? 10.214 34.858 29.533 1.00 8.45 91 LEU A CA 1
ATOM 764 C C . LEU A 1 93 ? 10.176 36.246 30.197 1.00 8.81 91 LEU A C 1
ATOM 765 O O . LEU A 1 93 ? 10.089 37.316 29.523 1.00 10.70 91 LEU A O 1
ATOM 770 N N . LYS A 1 94 ? 10.224 36.279 31.515 1.00 9.15 92 LYS A N 1
ATOM 771 C CA . LYS A 1 94 ? 10.278 37.586 32.272 1.00 10.15 92 LYS A CA 1
ATOM 772 C C . LYS A 1 94 ? 11.663 38.123 32.211 1.00 11.49 92 LYS A C 1
ATOM 773 O O . LYS A 1 94 ? 11.860 39.284 31.785 1.00 12.51 92 LYS A O 1
ATOM 779 N N . GLU A 1 95 ? 12.612 37.336 32.641 1.00 11.31 93 GLU A N 1
ATOM 780 C CA . GLU A 1 95 ? 14.020 37.755 32.728 1.00 11.92 93 GLU A CA 1
ATOM 781 C C . GLU A 1 95 ? 14.766 37.612 31.391 1.00 11.93 93 GLU A C 1
ATOM 782 O O . GLU A 1 95 ? 15.877 38.161 31.247 1.00 13.44 93 GLU A O 1
ATOM 788 N N . ARG A 1 96 ? 14.179 36.893 30.420 1.00 9.69 94 ARG A N 1
ATOM 789 C CA . ARG A 1 96 ? 14.817 36.671 29.116 1.00 10.78 94 ARG A CA 1
ATOM 790 C C . ARG A 1 96 ? 16.122 35.878 29.347 1.00 10.77 94 ARG A C 1
ATOM 791 O O . ARG A 1 96 ? 17.182 36.279 28.874 1.00 11.14 94 ARG A O 1
ATOM 799 N N . LYS A 1 97 ? 15.979 34.739 30.011 1.00 11.04 95 LYS A N 1
ATOM 800 C CA . LYS A 1 97 ? 17.123 33.902 30.364 1.00 10.66 95 LYS A CA 1
ATOM 801 C C . LYS A 1 97 ? 16.777 32.446 30.012 1.00 8.20 95 LYS A C 1
ATOM 802 O O . LYS A 1 97 ? 15.581 32.065 30.077 1.00 8.94 95 LYS A O 1
ATOM 808 N N . GLY A 1 98 ? 17.808 31.656 29.752 1.00 6.85 96 GLY A N 1
ATOM 809 C CA . GLY A 1 98 ? 17.694 30.238 29.697 1.00 8.02 96 GLY A CA 1
ATOM 810 C C . GLY A 1 98 ? 18.115 29.691 31.047 1.00 6.34 96 GLY A C 1
ATOM 811 O O . GLY A 1 98 ? 19.166 30.082 31.557 1.00 7.42 96 GLY A O 1
ATOM 812 N N . VAL A 1 99 ? 17.346 28.788 31.584 1.00 6.36 97 VAL A N 1
ATOM 813 C CA . VAL A 1 99 ? 17.575 28.228 32.905 1.00 6.20 97 VAL A CA 1
ATOM 814 C C . VAL A 1 99 ? 17.980 26.777 32.762 1.00 5.82 97 VAL A C 1
ATOM 815 O O . VAL A 1 99 ? 17.285 25.991 32.168 1.00 6.97 97 VAL A O 1
ATOM 819 N N . TYR A 1 100 ? 19.095 26.409 33.400 1.00 5.20 98 TYR A N 1
ATOM 820 C CA . TYR A 1 100 ? 19.556 25.022 33.451 1.00 5.75 98 TYR A CA 1
ATOM 821 C C . TYR A 1 100 ? 19.402 24.598 34.915 1.00 6.76 98 TYR A C 1
ATOM 822 O O . TYR A 1 100 ? 19.739 25.381 35.805 1.00 9.08 98 TYR A O 1
ATOM 831 N N . VAL A 1 101 ? 18.922 23.383 35.141 1.00 5.57 99 VAL A N 1
ATOM 832 C CA . VAL A 1 101 ? 18.750 22.854 36.518 1.00 6.00 99 VAL A CA 1
ATOM 833 C C . VAL A 1 101 ? 19.715 21.700 36.709 1.00 7.14 99 VAL A C 1
ATOM 834 O O . VAL A 1 101 ? 19.753 20.767 35.884 1.00 7.85 99 VAL A O 1
ATOM 838 N N . LYS A 1 102 ? 20.441 21.737 37.800 1.00 7.81 100 LYS A N 1
ATOM 839 C CA . LYS A 1 102 ? 21.331 20.711 38.216 1.00 9.60 100 LYS A CA 1
ATOM 840 C C . LYS A 1 102 ? 21.026 20.261 39.657 1.00 8.67 100 LYS A C 1
ATOM 841 O O . LYS A 1 102 ? 20.992 21.102 40.570 1.00 8.70 100 LYS A O 1
ATOM 847 N N . VAL A 1 103 ? 20.865 18.969 39.844 1.00 10.22 101 VAL A N 1
ATOM 848 C CA . VAL A 1 103 ? 20.632 18.370 41.134 1.00 10.67 101 VAL A CA 1
ATOM 849 C C . VAL A 1 103 ? 21.908 17.665 41.603 1.00 11.83 101 VAL A C 1
ATOM 850 O O . VAL A 1 103 ? 22.450 16.788 40.950 1.00 16.69 101 VAL A O 1
ATOM 854 N N . TYR A 1 104 ? 22.387 18.052 42.757 1.00 12.76 102 TYR A N 1
ATOM 855 C CA . TYR A 1 104 ? 23.568 17.468 43.381 1.00 15.33 102 TYR A CA 1
ATOM 856 C C . TYR A 1 104 ? 23.129 16.448 44.464 1.00 17.05 102 TYR A C 1
ATOM 857 O O . TYR A 1 104 ? 22.460 16.801 45.297 1.00 13.04 102 TYR A O 1
ATOM 866 N N . PRO A 1 105 ? 23.315 15.097 44.259 1.00 20.47 103 PRO A N 1
ATOM 867 C CA . PRO A 1 105 ? 23.239 14.203 45.423 1.00 23.29 103 PRO A CA 1
ATOM 868 C C . PRO A 1 105 ? 24.327 14.741 46.404 1.00 26.96 103 PRO A C 1
ATOM 869 O O . PRO A 1 105 ? 25.518 14.660 46.064 1.00 30.88 103 PRO A O 1
ATOM 873 N N . ASP A 1 106 ? 23.988 15.282 47.580 1.00 29.86 104 ASP A N 1
ATOM 874 C CA . ASP A 1 106 ? 24.894 16.220 48.094 1.00 30.68 104 ASP A CA 1
ATOM 875 C C . ASP A 1 106 ? 24.557 16.445 49.507 1.00 29.37 104 ASP A C 1
ATOM 876 O O . ASP A 1 106 ? 23.538 17.054 49.837 1.00 48.48 104 ASP A O 1
ATOM 881 N N . ASN A 1 107 ? 25.454 16.000 50.374 1.00 22.54 105 ASN A N 1
ATOM 882 C CA . ASN A 1 107 ? 25.537 16.686 51.646 1.00 27.34 105 ASN A CA 1
ATOM 883 C C . ASN A 1 107 ? 26.345 17.923 51.225 1.00 32.39 105 ASN A C 1
ATOM 884 O O . ASN A 1 107 ? 27.502 17.763 50.732 1.00 32.78 105 ASN A O 1
ATOM 889 N N . GLY A 1 108 ? 25.726 19.116 51.290 1.00 17.49 106 GLY A N 1
ATOM 890 C CA . GLY A 1 108 ? 26.486 20.354 51.009 1.00 21.14 106 GLY A CA 1
ATOM 891 C C . GLY A 1 108 ? 25.726 21.307 50.114 1.00 20.06 106 GLY A C 1
ATOM 892 O O . GLY A 1 108 ? 24.666 20.942 49.594 1.00 21.37 106 GLY A O 1
ATOM 893 N N . THR A 1 109 ? 26.243 22.542 50.020 1.00 16.92 107 THR A N 1
ATOM 894 C CA . THR A 1 109 ? 25.696 23.588 49.170 1.00 12.39 107 THR A CA 1
ATOM 895 C C . THR A 1 109 ? 26.507 23.694 47.858 1.00 13.96 107 THR A C 1
ATOM 896 O O . THR A 1 109 ? 27.709 23.860 47.904 1.00 13.06 107 THR A O 1
ATOM 900 N N . PRO A 1 110 ? 25.821 23.623 46.691 1.00 9.93 108 PRO A N 1
ATOM 901 C CA . PRO A 1 110 ? 26.500 23.715 45.423 1.00 10.41 108 PRO A CA 1
ATOM 902 C C . PRO A 1 110 ? 27.208 25.054 45.250 1.00 11.12 108 PRO A C 1
ATOM 903 O O . PRO A 1 110 ? 26.754 26.133 45.682 1.00 12.15 108 PRO A O 1
ATOM 907 N N . THR A 1 111 ? 28.309 24.965 44.534 1.00 13.39 109 THR A N 1
ATOM 908 C CA . THR A 1 111 ? 29.111 26.124 44.159 1.00 12.69 109 THR A CA 1
ATOM 909 C C . THR A 1 111 ? 28.688 26.697 42.792 1.00 12.17 109 THR A C 1
ATOM 910 O O . THR A 1 111 ? 28.455 25.936 41.831 1.00 13.17 109 THR A O 1
ATOM 914 N N . ASP A 1 112 ? 28.612 28.010 42.694 1.00 10.65 110 ASP A N 1
ATOM 915 C CA . ASP A 1 112 ? 28.355 28.693 41.438 1.00 10.93 110 ASP A CA 1
ATOM 916 C C . ASP A 1 112 ? 29.628 28.884 40.649 1.00 11.59 110 ASP A C 1
ATOM 917 O O . ASP A 1 112 ? 30.669 29.276 41.167 1.00 12.63 110 ASP A O 1
ATOM 922 N N . TYR A 1 113 ? 29.506 28.644 39.350 1.00 15.19 111 TYR A N 1
ATOM 923 C CA . TYR A 1 113 ? 30.568 28.849 38.380 1.00 12.52 111 TYR A CA 1
ATOM 924 C C . TYR A 1 113 ? 30.000 29.681 37.256 1.00 15.42 111 TYR A C 1
ATOM 925 O O . TYR A 1 113 ? 28.785 29.614 37.005 1.00 19.10 111 TYR A O 1
ATOM 934 N N . GLN A 1 114 ? 30.857 30.374 36.517 1.00 18.95 112 GLN A N 1
ATOM 935 C CA . GLN A 1 114 ? 30.472 31.301 35.432 1.00 18.17 112 GLN A CA 1
ATOM 936 C C . GLN A 1 114 ? 29.473 30.700 34.408 1.00 15.67 112 GLN A C 1
ATOM 937 O O . GLN A 1 114 ? 29.544 29.510 34.046 1.00 16.01 112 GLN A O 1
ATOM 943 N N . THR A 1 115 ? 28.506 31.531 34.056 1.00 16.06 113 THR A N 1
ATOM 944 C CA . THR A 1 115 ? 27.586 31.263 32.959 1.00 14.26 113 THR A CA 1
ATOM 945 C C . THR A 1 115 ? 27.595 32.484 32.027 1.00 11.99 113 THR A C 1
ATOM 946 O O . THR A 1 115 ? 28.126 33.521 32.392 1.00 15.92 113 THR A O 1
ATOM 950 N N . ALA A 1 116 ? 26.951 32.385 30.858 1.00 11.52 114 ALA A N 1
ATOM 951 C CA . ALA A 1 116 ? 26.759 33.470 29.950 1.00 10.21 114 ALA A CA 1
ATOM 952 C C . ALA A 1 116 ? 25.747 34.467 30.521 1.00 10.14 114 ALA A C 1
ATOM 953 O O . ALA A 1 116 ? 25.006 34.129 31.437 1.00 9.07 114 ALA A O 1
ATOM 955 N N . GLU A 1 117 ? 25.691 35.650 29.916 1.00 10.27 115 GLU A N 1
ATOM 956 C CA . GLU A 1 117 ? 24.829 36.685 30.448 1.00 13.22 115 GLU A CA 1
ATOM 957 C C . GLU A 1 117 ? 23.356 36.329 30.327 1.00 12.25 115 GLU A C 1
ATO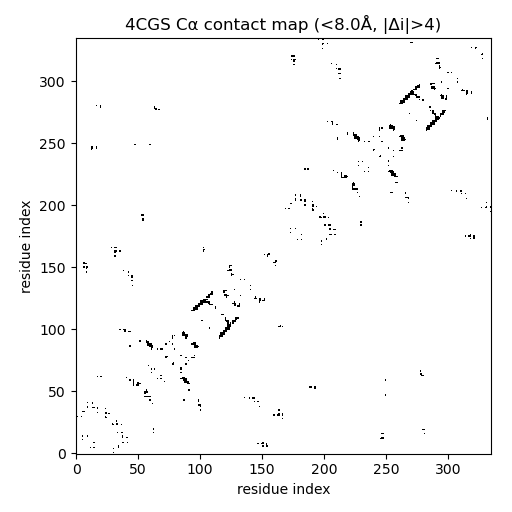M 958 O O . GLU A 1 117 ? 22.595 36.777 31.152 1.00 13.42 115 GLU A O 1
ATOM 964 N N . ASN A 1 118 ? 22.961 35.593 29.312 1.00 9.03 116 ASN A N 1
ATOM 965 C CA . ASN A 1 118 ? 21.572 35.199 29.161 1.00 8.28 116 ASN A CA 1
ATOM 966 C C . ASN A 1 118 ? 21.194 33.852 29.792 1.00 7.93 116 ASN A C 1
ATOM 967 O O . ASN A 1 118 ? 20.109 33.322 29.531 1.00 8.71 116 ASN A O 1
ATOM 972 N N . GLU A 1 119 ? 22.066 33.342 30.650 1.00 7.33 117 GLU A N 1
ATOM 973 C CA . GLU A 1 119 ? 21.856 32.020 31.296 1.00 6.67 117 GLU A CA 1
ATOM 974 C C . GLU A 1 119 ? 21.789 32.128 32.807 1.00 6.20 117 GLU A C 1
ATOM 975 O O . GLU A 1 119 ? 22.540 32.918 33.436 1.00 8.41 117 GLU A O 1
ATOM 981 N N . ILE A 1 120 ? 21.007 31.254 33.405 1.00 7.15 118 ILE A N 1
ATOM 982 C CA . ILE A 1 120 ? 20.931 31.048 34.828 1.00 8.34 118 ILE A CA 1
ATOM 983 C C . ILE A 1 120 ? 21.073 29.550 35.091 1.00 6.88 118 ILE A C 1
ATOM 984 O O . ILE A 1 120 ? 20.359 28.733 34.531 1.00 8.74 118 ILE A O 1
ATOM 989 N N . PHE A 1 121 ? 21.946 29.156 36.021 1.00 7.91 119 PHE A N 1
ATOM 990 C CA . PHE A 1 121 ? 22.096 27.770 36.426 1.00 8.19 119 PHE A CA 1
ATOM 991 C C . PHE A 1 121 ? 21.559 27.610 37.867 1.00 8.46 119 PHE A C 1
ATOM 992 O O . PHE A 1 121 ? 22.218 27.921 38.816 1.00 10.16 119 PHE A O 1
ATOM 1000 N N . VAL A 1 122 ? 20.378 27.018 37.955 1.00 6.74 120 VAL A N 1
ATOM 1001 C CA . VAL A 1 122 ? 19.770 26.608 39.244 1.00 6.90 120 VAL A CA 1
ATOM 1002 C C . VAL A 1 122 ? 20.495 25.375 39.696 1.00 6.80 120 VAL A C 1
ATOM 1003 O O . VAL A 1 122 ? 20.508 24.321 38.987 1.00 8.36 120 VAL A O 1
ATOM 1007 N N A ARG A 1 123 ? 21.056 25.451 40.913 0.60 6.35 121 ARG A N 1
ATOM 1008 N N B ARG A 1 123 ? 21.049 25.457 40.912 0.40 6.49 121 ARG A N 1
ATOM 1009 C CA A ARG A 1 123 ? 21.921 24.402 41.457 0.60 6.76 121 ARG A CA 1
ATOM 1010 C CA B ARG A 1 123 ? 21.913 24.422 41.473 0.40 6.67 121 ARG A CA 1
ATOM 1011 C C A ARG A 1 123 ? 21.447 24.081 42.855 0.60 6.05 121 ARG A C 1
ATOM 1012 C C B ARG A 1 123 ? 21.406 24.097 42.854 0.40 6.31 121 ARG A C 1
ATOM 1013 O O A ARG A 1 123 ? 21.491 24.918 43.755 0.60 8.15 121 ARG A O 1
ATOM 1014 O O B ARG A 1 123 ? 21.408 24.946 43.745 0.40 7.93 121 ARG A O 1
ATOM 1029 N N . VAL A 1 124 ? 20.882 22.887 43.013 1.00 6.75 122 VAL A N 1
ATOM 1030 C CA . VAL A 1 124 ? 20.252 22.478 44.267 1.00 7.00 122 VAL A CA 1
ATOM 1031 C C . VAL A 1 124 ? 20.770 21.141 44.675 1.00 7.43 122 VAL A C 1
ATOM 1032 O O . VAL A 1 124 ? 21.056 20.264 43.832 1.00 8.82 122 VAL A O 1
ATOM 1036 N N . SER A 1 125 ? 20.809 20.874 45.987 1.00 9.08 123 SER A N 1
ATOM 1037 C CA . SER A 1 125 ? 21.221 19.563 46.518 1.00 8.87 123 SER A CA 1
ATOM 1038 C C . SER A 1 125 ? 20.032 18.750 46.863 1.00 10.06 123 SER A C 1
ATOM 1039 O O . SER A 1 125 ? 18.937 19.242 47.124 1.00 9.77 123 SER A O 1
ATOM 1042 N N . LEU A 1 126 ? 20.242 17.433 46.949 1.00 10.51 124 LEU A N 1
ATOM 1043 C CA . LEU A 1 126 ? 19.172 16.530 47.339 1.00 12.47 124 LEU A CA 1
ATOM 1044 C C . LEU A 1 126 ? 18.625 16.869 48.733 1.00 11.02 124 LEU A C 1
ATOM 1045 O O . LEU A 1 126 ? 17.460 16.644 49.023 1.00 15.44 124 LEU A O 1
ATOM 1050 N N . SER A 1 127 ? 19.491 17.397 49.604 1.00 9.09 125 SER A N 1
ATOM 1051 C CA . SER A 1 127 ? 19.091 17.753 50.977 1.00 9.17 125 SER A CA 1
ATOM 1052 C C . SER A 1 127 ? 18.481 19.125 51.049 1.00 7.90 125 SER A C 1
ATOM 1053 O O . SER A 1 127 ? 18.229 19.638 52.141 1.00 9.46 125 SER A O 1
ATOM 1056 N N . GLY A 1 128 ? 18.206 19.754 49.909 1.00 8.76 126 GLY A N 1
ATOM 1057 C CA . GLY A 1 128 ? 17.413 20.940 49.905 1.00 8.13 126 GLY A CA 1
ATOM 1058 C C . GLY A 1 128 ? 18.197 22.247 49.950 1.00 8.33 126 GLY A C 1
ATOM 1059 O O . GLY A 1 128 ? 17.646 23.336 50.187 1.00 9.57 126 GLY A O 1
ATOM 1060 N N A GLN A 1 129 ? 19.491 22.143 49.736 0.60 8.05 127 GLN A N 1
ATOM 1061 N N B GLN A 1 129 ? 19.492 22.162 49.729 0.40 8.00 127 GLN A N 1
ATOM 1062 C CA A GLN A 1 129 ? 20.343 23.339 49.689 0.60 9.10 127 GLN A CA 1
ATOM 1063 C CA B GLN A 1 129 ? 20.310 23.375 49.721 0.40 8.54 127 GLN A CA 1
ATOM 1064 C C A GLN A 1 129 ? 20.306 24.012 48.307 0.60 7.36 127 GLN A C 1
ATOM 1065 C C B GLN A 1 129 ? 20.365 24.009 48.322 0.40 7.62 127 GLN A C 1
ATOM 1066 O O A GLN A 1 129 ? 20.136 23.350 47.314 0.60 9.84 127 GLN A O 1
ATOM 1067 O O B GLN A 1 129 ? 20.328 23.317 47.333 0.40 9.99 127 GLN A O 1
ATOM 1078 N N . MET A 1 130 ? 20.494 25.330 48.284 1.00 7.59 128 MET A N 1
ATOM 1079 C CA . MET A 1 130 ? 20.482 26.094 47.075 1.00 7.42 128 MET A CA 1
ATOM 1080 C C . MET A 1 130 ? 21.771 26.893 46.988 1.00 6.85 128 MET A C 1
ATOM 1081 O O . MET A 1 130 ? 22.189 27.527 47.973 1.00 7.56 128 MET A O 1
ATOM 1086 N N . SER A 1 131 ? 22.415 26.961 45.810 1.00 6.46 129 SER A N 1
ATOM 1087 C CA . SER A 1 131 ? 23.599 27.815 45.624 1.00 6.84 129 SER A CA 1
ATOM 1088 C C . SER A 1 131 ? 23.199 29.265 45.838 1.00 6.90 129 SER A C 1
ATOM 1089 O O . SER A 1 131 ? 22.040 29.652 45.716 1.00 6.90 129 SER A O 1
ATOM 1092 N N . PRO A 1 132 ? 24.205 30.136 46.099 1.00 6.88 130 PRO A N 1
ATOM 1093 C CA . PRO A 1 132 ? 23.881 31.561 46.361 1.00 8.11 130 PRO A CA 1
ATOM 1094 C C . PRO A 1 132 ? 23.149 32.188 45.162 1.00 7.13 130 PRO A C 1
ATOM 1095 O O . PRO A 1 132 ? 22.203 32.975 45.340 1.00 9.15 130 PRO A O 1
ATOM 1099 N N . ILE A 1 133 ? 23.610 31.948 43.925 1.00 9.33 131 ILE A N 1
ATOM 1100 C CA . ILE A 1 133 ? 22.940 32.508 42.765 1.00 10.67 131 ILE A CA 1
ATOM 1101 C C . ILE A 1 133 ? 21.533 31.947 42.564 1.00 7.99 131 ILE A C 1
ATOM 1102 O O . ILE A 1 133 ? 20.619 32.671 42.202 1.00 8.01 131 ILE A O 1
ATOM 1107 N N . THR A 1 134 ? 21.337 30.681 42.916 1.00 6.13 132 THR A N 1
ATOM 1108 C CA . THR A 1 134 ? 20.045 30.067 42.859 1.00 6.80 132 THR A CA 1
ATOM 1109 C C . THR A 1 134 ? 19.072 30.764 43.835 1.00 6.83 132 THR A C 1
ATOM 1110 O O . THR A 1 134 ? 17.943 31.079 43.488 1.00 7.14 132 THR A O 1
ATOM 1114 N N . ARG A 1 135 ? 19.510 30.958 45.067 1.00 6.69 133 ARG A N 1
ATOM 1115 C CA . ARG A 1 135 ? 18.673 31.606 46.087 1.00 9.00 133 ARG A CA 1
ATOM 1116 C C . ARG A 1 135 ? 18.288 33.020 45.731 1.00 9.02 133 ARG A C 1
ATOM 1117 O O . ARG A 1 135 ? 17.248 33.503 46.152 1.00 9.53 133 ARG A O 1
ATOM 1125 N N . GLU A 1 136 ? 19.145 33.719 44.988 1.00 7.72 134 GLU A N 1
ATOM 1126 C CA . GLU A 1 136 ? 18.853 35.059 44.606 1.00 9.24 134 GLU A CA 1
ATOM 1127 C C . GLU A 1 136 ? 17.945 35.136 43.402 1.00 8.84 134 GLU A C 1
ATOM 1128 O O . GLU A 1 136 ? 17.113 36.033 43.301 1.00 11.32 134 GLU A O 1
ATOM 1134 N N . TYR A 1 137 ? 18.109 34.179 42.485 1.00 7.78 135 TYR A N 1
ATOM 1135 C CA . TYR A 1 137 ? 17.311 34.115 41.279 1.00 7.72 135 TYR A CA 1
ATOM 1136 C C . TYR A 1 137 ? 15.876 33.743 41.601 1.00 6.66 135 TYR A C 1
ATOM 1137 O O . TYR A 1 137 ? 14.939 34.358 41.117 1.00 7.87 135 TYR A O 1
ATOM 1146 N N . LEU A 1 138 ? 15.691 32.661 42.363 1.00 6.05 136 LEU A N 1
ATOM 1147 C CA . LEU A 1 138 ? 14.360 32.153 42.710 1.00 6.00 136 LEU A CA 1
ATOM 1148 C C . LEU A 1 138 ? 13.690 33.094 43.753 1.00 6.32 136 LEU A C 1
ATOM 1149 O O . LEU A 1 138 ? 14.351 33.620 44.651 1.00 7.64 136 LEU A O 1
ATOM 1154 N N . ASP A 1 139 ? 12.380 33.287 43.589 1.00 6.41 137 ASP A N 1
ATOM 1155 C CA . ASP A 1 139 ? 11.615 34.074 44.546 1.00 6.75 137 ASP A CA 1
ATOM 1156 C C . ASP A 1 139 ? 11.270 33.242 45.757 1.00 6.05 137 ASP A C 1
ATOM 1157 O O . ASP A 1 139 ? 11.487 32.014 45.765 1.00 7.01 137 ASP A O 1
ATOM 1162 N N . GLU A 1 140 ? 10.672 33.842 46.787 1.00 6.69 138 GLU A N 1
ATOM 1163 C CA . GLU A 1 140 ? 10.483 33.113 48.043 1.00 6.94 138 GLU A CA 1
ATOM 1164 C C . GLU A 1 140 ? 9.557 31.907 47.826 1.00 7.04 138 GLU A C 1
ATOM 1165 O O . GLU A 1 140 ? 9.795 30.841 48.400 1.00 7.48 138 GLU A O 1
ATOM 1171 N N . VAL A 1 141 ? 8.511 32.059 47.044 1.00 7.09 139 VAL A N 1
ATOM 1172 C CA . VAL A 1 141 ? 7.559 30.974 46.791 1.00 7.77 139 VAL A CA 1
ATOM 1173 C C . VAL A 1 141 ? 8.238 29.852 46.024 1.00 5.78 139 VAL A C 1
ATOM 1174 O O . VAL A 1 141 ? 8.097 28.677 46.364 1.00 6.52 139 VAL A O 1
ATOM 1178 N N . GLN A 1 142 ? 9.023 30.186 44.985 1.00 6.55 140 GLN A N 1
ATOM 1179 C CA . GLN A 1 142 ? 9.785 29.174 44.304 1.00 6.04 140 GLN A CA 1
ATOM 1180 C C . GLN A 1 142 ? 10.776 28.438 45.177 1.00 5.72 140 GLN A C 1
ATOM 1181 O O . GLN A 1 142 ? 10.868 27.216 45.130 1.00 6.16 140 GLN A O 1
ATOM 1187 N N . ARG A 1 143 ? 11.494 29.176 46.014 1.00 5.87 141 ARG A N 1
ATOM 1188 C CA . ARG A 1 143 ? 12.398 28.519 46.938 1.00 5.74 141 ARG A CA 1
ATOM 1189 C C . ARG A 1 143 ? 11.710 27.557 47.895 1.00 6.23 141 ARG A C 1
ATOM 1190 O O . ARG A 1 143 ? 12.149 26.440 48.116 1.00 7.05 141 ARG A O 1
ATOM 1198 N N . GLN A 1 144 ? 10.567 27.989 48.386 1.00 6.60 142 GLN A N 1
ATOM 1199 C CA . GLN A 1 144 ? 9.751 27.135 49.256 1.00 7.80 142 GLN A CA 1
ATOM 1200 C C . GLN A 1 144 ? 9.260 25.907 48.547 1.00 6.78 142 GLN A C 1
ATOM 1201 O O . GLN A 1 144 ? 9.392 24.824 49.120 1.00 8.28 142 GLN A O 1
ATOM 1207 N N . ASP A 1 145 ? 8.733 26.049 47.346 1.00 7.70 143 ASP A N 1
ATOM 1208 C CA . ASP A 1 145 ? 8.170 24.898 46.670 1.00 6.99 143 ASP A CA 1
ATOM 1209 C C . ASP A 1 145 ? 9.235 23.910 46.266 1.00 6.96 143 ASP A C 1
ATOM 1210 O O . ASP A 1 145 ? 9.081 22.679 46.415 1.00 7.37 143 ASP A O 1
ATOM 1215 N N . VAL A 1 146 ? 10.340 24.409 45.729 1.00 6.52 144 VAL A N 1
ATOM 1216 C CA . VAL A 1 146 ? 11.457 23.546 45.328 1.00 5.76 144 VAL A CA 1
ATOM 1217 C C . VAL A 1 146 ? 12.073 22.835 46.568 1.00 7.08 144 VAL A C 1
ATOM 1218 O O . VAL A 1 146 ? 12.247 21.613 46.543 1.00 7.97 144 VAL A O 1
ATOM 1222 N N . THR A 1 147 ? 12.376 23.558 47.622 1.00 7.55 145 THR A N 1
ATOM 1223 C CA . THR A 1 147 ? 13.008 22.987 48.782 1.00 9.90 145 THR A CA 1
ATOM 1224 C C . THR A 1 147 ? 12.051 22.058 49.500 1.00 8.32 145 THR A C 1
ATOM 1225 O O . THR A 1 147 ? 12.510 20.999 49.977 1.00 11.05 145 THR A O 1
ATOM 1229 N N A ASN A 1 148 ? 10.767 22.363 49.569 0.60 8.88 146 ASN A N 1
ATOM 1230 N N B ASN A 1 148 ? 10.754 22.378 49.575 0.40 8.47 146 ASN A N 1
ATOM 1231 C CA A ASN A 1 148 ? 9.912 21.439 50.284 0.60 9.66 146 ASN A CA 1
ATOM 1232 C CA B ASN A 1 148 ? 9.799 21.464 50.235 0.40 9.00 146 ASN A CA 1
ATOM 1233 C C A ASN A 1 148 ? 9.844 20.101 49.548 0.60 9.01 146 ASN A C 1
ATOM 1234 C C B ASN A 1 148 ? 9.821 20.111 49.547 0.40 8.74 146 ASN A C 1
ATOM 1235 O O A ASN A 1 148 ? 9.771 19.039 50.207 0.60 8.32 146 ASN A O 1
ATOM 1236 O O B ASN A 1 148 ? 9.791 19.064 50.219 0.40 8.48 146 ASN A O 1
ATOM 1245 N N . PHE A 1 149 ? 9.833 20.122 48.224 1.00 7.70 147 PHE A N 1
ATOM 1246 C CA . PHE A 1 149 ? 9.865 18.875 47.459 1.00 7.08 147 PHE A CA 1
ATOM 1247 C C . PHE A 1 149 ? 11.165 18.129 47.695 1.00 7.31 147 PHE A C 1
ATOM 1248 O O . PHE A 1 149 ? 11.147 16.944 48.006 1.00 8.58 147 PHE A O 1
ATOM 1256 N N . LEU A 1 150 ? 12.305 18.800 47.601 1.00 6.94 148 LEU A N 1
ATOM 1257 C CA . LEU A 1 150 ? 13.605 18.116 47.758 1.00 8.58 148 LEU A CA 1
ATOM 1258 C C . LEU A 1 150 ? 13.688 17.475 49.142 1.00 9.78 148 LEU A C 1
ATOM 1259 O O . LEU A 1 150 ? 14.130 16.352 49.299 1.00 10.49 148 LEU A O 1
ATOM 1264 N N . VAL A 1 151 ? 13.288 18.185 50.183 1.00 9.26 149 VAL A N 1
ATOM 1265 C CA . VAL A 1 151 ? 13.333 17.644 51.520 1.00 11.35 149 VAL A CA 1
ATOM 1266 C C . VAL A 1 151 ? 12.384 16.475 51.681 1.00 9.83 149 VAL A C 1
ATOM 1267 O O . VAL A 1 151 ? 12.706 15.531 52.473 1.00 9.71 149 VAL A O 1
ATOM 1271 N N . THR A 1 152 ? 11.257 16.480 51.041 1.00 9.34 150 THR A N 1
ATOM 1272 C CA . THR A 1 152 ? 10.349 15.360 51.087 1.00 8.53 150 THR A CA 1
ATOM 1273 C C . THR A 1 152 ? 10.980 14.101 50.478 1.00 9.06 150 THR A C 1
ATOM 1274 O O . THR A 1 152 ? 10.984 13.008 51.114 1.00 8.30 150 THR A O 1
ATOM 1278 N N . ILE A 1 153 ? 11.512 14.191 49.277 1.00 7.55 151 ILE A N 1
ATOM 1279 C CA . ILE A 1 153 ? 12.143 13.022 48.684 1.00 7.36 151 ILE A CA 1
ATOM 1280 C C . ILE A 1 153 ? 13.439 12.610 49.366 1.00 7.00 151 ILE A C 1
ATOM 1281 O O . ILE A 1 153 ? 13.717 11.419 49.557 1.00 8.37 151 ILE A O 1
ATOM 1286 N N . TYR A 1 154 ? 14.207 13.554 49.887 1.00 7.73 152 TYR A N 1
ATOM 1287 C CA . TYR A 1 154 ? 15.402 13.271 50.680 1.00 7.75 152 TYR A CA 1
ATOM 1288 C C . TYR A 1 154 ? 15.011 12.456 51.915 1.00 6.64 152 TYR A C 1
ATOM 1289 O O . TYR A 1 154 ? 15.612 11.419 52.201 1.00 6.78 152 TYR A O 1
ATOM 1298 N N . ASN A 1 155 ? 14.038 12.942 52.663 1.00 6.59 153 ASN A N 1
ATOM 1299 C CA . ASN A 1 155 ? 13.591 12.214 53.859 1.00 6.76 153 ASN A CA 1
ATOM 1300 C C . ASN A 1 155 ? 13.004 10.838 53.553 1.00 7.85 153 ASN A C 1
ATOM 1301 O O . ASN A 1 155 ? 13.172 9.912 54.341 1.00 8.34 153 ASN A O 1
ATOM 1306 N N . GLU A 1 156 ? 12.340 10.682 52.431 1.00 7.80 154 GLU A N 1
ATOM 1307 C CA . GLU A 1 156 ? 11.865 9.342 51.992 1.00 7.72 154 GLU A CA 1
ATOM 1308 C C . GLU A 1 156 ? 13.065 8.447 51.686 1.00 8.58 154 GLU A C 1
ATOM 1309 O O . GLU A 1 156 ? 13.097 7.278 52.074 1.00 9.41 154 GLU A O 1
ATOM 1315 N N A SER A 1 157 ? 14.062 8.967 50.993 0.60 8.28 155 SER A N 1
ATOM 1316 N N B SER A 1 157 ? 14.072 8.979 50.997 0.40 8.35 155 SER A N 1
ATOM 1317 C CA A SER A 1 157 ? 15.201 8.200 50.571 0.60 9.50 155 SER A CA 1
ATOM 1318 C CA B SER A 1 157 ? 15.243 8.220 50.589 0.40 9.08 155 SER A CA 1
ATOM 1319 C C A SER A 1 157 ? 16.030 7.709 51.765 0.60 9.14 155 SER A C 1
ATOM 1320 C C B SER A 1 157 ? 16.059 7.716 51.765 0.40 9.27 155 SER A C 1
ATOM 1321 O O A SER A 1 157 ? 16.639 6.639 51.645 0.60 11.24 155 SER A O 1
ATOM 1322 O O B SER A 1 157 ? 16.708 6.673 51.638 0.40 11.59 155 SER A O 1
ATOM 1327 N N . LEU A 1 158 ? 16.003 8.413 52.887 1.00 9.82 156 LEU A N 1
ATOM 1328 C CA . LEU A 1 158 ? 16.780 8.006 54.082 1.00 11.53 156 LEU A CA 1
ATOM 1329 C C . LEU A 1 158 ? 16.152 6.784 54.715 1.00 11.50 156 LEU A C 1
ATOM 1330 O O . LEU A 1 158 ? 16.800 6.098 55.513 1.00 13.31 156 LEU A O 1
ATOM 1335 N N . GLU A 1 159 ? 14.888 6.489 54.398 1.00 10.74 157 GLU A N 1
ATOM 1336 C CA . GLU A 1 159 ? 14.204 5.283 54.984 1.00 11.80 157 GLU A CA 1
ATOM 1337 C C . GLU A 1 159 ? 14.603 3.972 54.355 1.00 12.56 157 GLU A C 1
ATOM 1338 O O . GLU A 1 159 ? 14.259 2.913 54.912 1.00 16.89 157 GLU A O 1
ATOM 1344 N N . SER A 1 160 ? 15.423 3.999 53.321 1.00 12.35 158 SER A N 1
ATOM 1345 C CA . SER A 1 160 ? 15.989 2.792 52.716 1.00 13.12 158 SER A CA 1
ATOM 1346 C C . SER A 1 160 ? 17.459 3.006 52.324 1.00 11.33 158 SER A C 1
ATOM 1347 O O . SER A 1 160 ? 18.070 3.937 52.830 1.00 13.62 158 SER A O 1
ATOM 1350 N N . ASN A 1 161 ? 18.029 2.192 51.411 1.00 14.25 159 ASN A N 1
ATOM 1351 C CA . ASN A 1 161 ? 19.368 2.454 50.929 1.00 15.83 159 ASN A CA 1
ATOM 1352 C C . ASN A 1 161 ? 19.375 3.390 49.745 1.00 14.39 159 ASN A C 1
ATOM 1353 O O . ASN A 1 161 ? 20.447 3.666 49.223 1.00 14.97 159 ASN A O 1
ATOM 1358 N N . LEU A 1 162 ? 18.191 3.940 49.391 1.00 12.74 160 LEU A N 1
ATOM 1359 C CA . LEU A 1 162 ? 18.078 4.816 48.258 1.00 11.89 160 LEU A CA 1
ATOM 1360 C C . LEU A 1 162 ? 18.993 6.051 48.319 1.00 11.62 160 LEU A C 1
ATOM 1361 O O . LEU A 1 162 ? 19.653 6.348 47.319 1.00 11.57 160 LEU A O 1
ATOM 1366 N N . LEU A 1 163 ? 19.004 6.794 49.424 1.00 10.64 161 LEU A N 1
ATOM 1367 C CA . LEU A 1 163 ? 19.892 7.987 49.449 1.00 9.93 161 LEU A CA 1
ATOM 1368 C C . LEU A 1 163 ? 21.351 7.638 49.228 1.00 11.39 161 LEU A C 1
ATOM 1369 O O . LEU A 1 163 ? 22.028 8.250 48.401 1.00 12.28 161 LEU A O 1
ATOM 1374 N N . GLU A 1 164 ? 21.818 6.609 49.924 1.00 13.14 162 GLU A N 1
ATOM 1375 C CA . GLU A 1 164 ? 23.177 6.127 49.781 1.00 14.60 162 GLU A CA 1
ATOM 1376 C C . GLU A 1 164 ? 23.455 5.698 48.326 1.00 13.15 162 GLU A C 1
ATOM 1377 O O . GLU A 1 164 ? 24.469 6.093 47.750 1.00 14.52 162 GLU A O 1
ATOM 1383 N N . ARG A 1 165 ? 22.515 4.970 47.726 1.00 11.88 163 ARG A N 1
ATOM 1384 C CA . ARG A 1 165 ? 22.626 4.548 46.338 1.00 12.50 163 ARG A CA 1
ATOM 1385 C C . ARG A 1 165 ? 22.715 5.750 45.391 1.00 10.29 163 ARG A C 1
ATOM 1386 O O . ARG A 1 165 ? 23.524 5.744 44.442 1.00 12.15 163 ARG A O 1
ATOM 1394 N N A MET A 1 166 ? 21.853 6.761 45.579 0.50 9.80 164 MET A N 1
ATOM 1395 N N B MET A 1 166 ? 21.856 6.756 45.595 0.50 10.44 164 MET A N 1
ATOM 1396 C CA A MET A 1 166 ? 21.925 7.945 44.733 0.50 11.10 164 MET A CA 1
ATOM 1397 C CA B MET A 1 166 ? 21.901 7.952 44.772 0.50 12.40 164 MET A CA 1
ATOM 1398 C C A MET A 1 166 ? 23.240 8.716 44.884 0.50 10.21 164 MET A C 1
ATOM 1399 C C B MET A 1 166 ? 23.219 8.726 44.896 0.50 10.66 164 MET A C 1
ATOM 1400 O O A MET A 1 166 ? 23.746 9.309 43.941 0.50 11.94 164 MET A O 1
ATOM 1401 O O B MET A 1 166 ? 23.704 9.326 43.949 0.50 12.78 164 MET A O 1
ATOM 1410 N N . GLN A 1 167 ? 23.799 8.711 46.088 1.00 11.58 165 GLN A N 1
ATOM 1411 C CA . GLN A 1 167 ? 25.113 9.294 46.322 1.00 11.39 165 GLN A CA 1
ATOM 1412 C C . GLN A 1 167 ? 26.234 8.524 45.634 1.00 14.50 165 GLN A C 1
ATOM 1413 O O . GLN A 1 167 ? 27.350 8.995 45.580 1.00 21.60 165 GLN A O 1
ATOM 1419 N N . GLU A 1 168 ? 25.935 7.298 45.216 1.00 13.78 166 GLU A N 1
ATOM 1420 C CA . GLU A 1 168 ? 26.833 6.475 44.433 1.00 13.40 166 GLU A CA 1
ATOM 1421 C C . GLU A 1 168 ? 26.728 6.700 42.929 1.00 14.36 166 GLU A C 1
ATOM 1422 O O . GLU A 1 168 ? 27.390 6.001 42.153 1.00 21.76 166 GLU A O 1
ATOM 1428 N N . LEU A 1 169 ? 25.882 7.631 42.463 1.00 15.22 167 LEU A N 1
ATOM 1429 C CA . LEU A 1 169 ? 25.932 8.107 41.058 1.00 16.46 167 LEU A CA 1
ATOM 1430 C C . LEU A 1 169 ? 27.322 8.632 40.679 1.00 20.69 167 LEU A C 1
ATOM 1431 O O . LEU A 1 169 ? 27.827 9.561 41.276 1.00 29.58 167 LEU A O 1
ATOM 1436 N N . ALA B 1 2 ? -14.393 44.861 21.178 1.00 47.11 0 ALA B N 1
ATOM 1437 C CA . ALA B 1 2 ? -13.451 45.994 20.855 1.00 34.81 0 ALA B CA 1
ATOM 1438 C C . ALA B 1 2 ? -12.775 45.766 19.486 1.00 31.29 0 ALA B C 1
ATOM 1439 O O . ALA B 1 2 ? -12.565 46.702 18.713 1.00 40.87 0 ALA B O 1
ATOM 1441 N N . MET B 1 3 ? -12.428 44.497 19.219 1.00 25.71 1 MET B N 1
ATOM 1442 C CA . MET B 1 3 ? -11.674 44.075 18.017 1.00 22.40 1 MET B CA 1
ATOM 1443 C C . MET B 1 3 ? -12.601 43.428 17.014 1.00 16.80 1 MET B C 1
ATOM 1444 O O . MET B 1 3 ? -12.135 42.731 16.035 1.00 16.12 1 MET B O 1
ATOM 1449 N N . ASP B 1 4 ? -13.905 43.628 17.190 1.00 18.40 2 ASP B N 1
ATOM 1450 C CA . ASP B 1 4 ? -14.971 42.939 16.452 1.00 20.80 2 ASP B CA 1
ATOM 1451 C C . ASP B 1 4 ? -14.833 43.132 14.943 1.00 16.22 2 ASP B C 1
ATOM 1452 O O . ASP B 1 4 ? -15.041 42.195 14.145 1.00 15.77 2 ASP B O 1
ATOM 1457 N N . ARG B 1 5 ? -14.434 44.334 14.533 1.00 14.23 3 ARG B N 1
ATOM 1458 C CA . ARG B 1 5 ? -14.372 44.605 13.117 1.00 14.62 3 ARG B CA 1
ATOM 1459 C C . ARG B 1 5 ? -13.260 43.836 12.419 1.00 12.80 3 ARG B C 1
ATOM 1460 O O . ARG B 1 5 ? -13.218 43.777 11.207 1.00 16.04 3 ARG B O 1
ATOM 1468 N N . HIS B 1 6 ? -12.340 43.259 13.231 1.00 10.19 4 HIS B N 1
ATOM 1469 C CA . HIS B 1 6 ? -11.198 42.509 12.749 1.00 9.33 4 HIS B CA 1
ATOM 1470 C C . HIS B 1 6 ? -11.410 41.029 12.817 1.00 9.65 4 HIS B C 1
ATOM 1471 O O . HIS B 1 6 ? -10.515 40.283 12.464 1.00 10.04 4 HIS B O 1
ATOM 1478 N N . LYS B 1 7 ? -12.569 40.544 13.224 1.00 6.96 5 LYS B N 1
ATOM 1479 C CA . LYS B 1 7 ? -12.806 39.083 13.207 1.00 7.80 5 LYS B CA 1
ATOM 1480 C C . LYS B 1 7 ? -12.897 38.632 11.752 1.00 6.93 5 LYS B C 1
ATOM 1481 O O . LYS B 1 7 ? -13.669 39.180 10.979 1.00 7.86 5 LYS B O 1
ATOM 1487 N N . PRO B 1 8 ? -12.164 37.591 11.362 1.00 7.55 6 PRO B N 1
ATOM 1488 C CA . PRO B 1 8 ? -12.346 37.072 10.001 1.00 6.96 6 PRO B CA 1
ATOM 1489 C C . PRO B 1 8 ? -13.772 36.527 9.845 1.00 7.97 6 PRO B C 1
ATOM 1490 O O . PRO B 1 8 ? -14.386 35.998 10.775 1.00 7.83 6 PRO B O 1
ATOM 1494 N N . LYS B 1 9 ? -14.283 36.573 8.646 1.00 7.27 7 LYS B N 1
ATOM 1495 C CA . LYS B 1 9 ? -15.559 35.939 8.387 1.00 7.71 7 LYS B CA 1
ATOM 1496 C C . LYS B 1 9 ? -15.596 34.456 8.735 1.00 8.32 7 LYS B C 1
ATOM 1497 O O . LYS B 1 9 ? -16.632 33.878 9.124 1.00 8.61 7 LYS B O 1
ATOM 1503 N N . SER B 1 10 ? -14.443 33.799 8.520 1.00 7.88 8 SER B N 1
ATOM 1504 C CA . SER B 1 10 ? -14.350 32.327 8.715 1.00 8.18 8 SER B CA 1
ATOM 1505 C C . SER B 1 10 ? -14.311 31.867 10.218 1.00 6.96 8 SER B C 1
ATOM 1506 O O . SER B 1 10 ? -14.334 30.678 10.448 1.00 9.46 8 SER B O 1
ATOM 1509 N N . ILE B 1 11 ? -14.192 32.807 11.145 1.00 7.07 9 ILE B N 1
ATOM 1510 C CA . ILE B 1 11 ? -14.296 32.501 12.579 1.00 6.68 9 ILE B CA 1
ATOM 1511 C C . ILE B 1 11 ? -15.704 32.825 13.028 1.00 6.66 9 ILE B C 1
ATOM 1512 O O . ILE B 1 11 ? -16.213 33.888 12.768 1.00 7.34 9 ILE B O 1
ATOM 1517 N N . SER B 1 12 ? -16.309 31.906 13.769 1.00 6.23 10 SER B N 1
ATOM 1518 C CA . SER B 1 12 ? -17.635 32.215 14.261 1.00 7.65 10 SER B CA 1
ATOM 1519 C C . SER B 1 12 ? -17.621 33.341 15.318 1.00 7.00 10 SER B C 1
ATOM 1520 O O . SER B 1 12 ? -16.696 33.462 16.094 1.00 7.26 10 SER B O 1
ATOM 1523 N N . SER B 1 13 ? -18.705 34.104 15.349 1.00 8.18 11 SER B N 1
ATOM 1524 C CA . SER B 1 13 ? -18.859 35.117 16.343 1.00 7.51 11 SER B CA 1
ATOM 1525 C C . SER B 1 13 ? -18.716 34.565 17.756 1.00 6.62 11 SER B C 1
ATOM 1526 O O . SER B 1 13 ? -18.079 35.194 18.598 1.00 7.19 11 SER B O 1
ATOM 1529 N N . GLU B 1 14 ? -19.248 33.396 18.023 1.00 6.96 12 GLU B N 1
ATOM 1530 C CA . GLU B 1 14 ? -19.245 32.879 19.404 1.00 7.01 12 GLU B CA 1
ATOM 1531 C C . GLU B 1 14 ? -17.846 32.378 19.797 1.00 7.24 12 GLU B C 1
ATOM 1532 O O . GLU B 1 14 ? -17.474 32.540 20.954 1.00 7.25 12 GLU B O 1
ATOM 1538 N N . ILE B 1 15 ? -17.073 31.836 18.857 1.00 6.12 13 ILE B N 1
ATOM 1539 C CA . ILE B 1 15 ? -15.671 31.478 19.158 1.00 5.52 13 ILE B CA 1
ATOM 1540 C C . ILE B 1 15 ? -14.846 32.722 19.368 1.00 6.55 13 ILE B C 1
ATOM 1541 O O . ILE B 1 15 ? -14.058 32.815 20.332 1.00 6.39 13 ILE B O 1
ATOM 1546 N N . TRP B 1 16 ? -15.048 33.749 18.525 1.00 6.74 14 TRP B N 1
ATOM 1547 C CA . TRP B 1 16 ? -14.373 35.006 18.728 1.00 7.09 14 TRP B CA 1
ATOM 1548 C C . TRP B 1 16 ? -14.672 35.589 20.096 1.00 7.93 14 TRP B C 1
ATOM 1549 O O . TRP B 1 16 ? -13.809 36.047 20.842 1.00 7.60 14 TRP B O 1
ATOM 1560 N N . ALA B 1 17 ? -15.956 35.603 20.462 1.00 6.90 15 ALA B N 1
ATOM 1561 C CA . ALA B 1 17 ? -16.349 36.132 21.757 1.00 7.44 15 ALA B CA 1
ATOM 1562 C C . ALA B 1 17 ? -15.701 35.303 22.909 1.00 7.76 15 ALA B C 1
ATOM 1563 O O . ALA B 1 17 ? -15.227 35.883 23.879 1.00 8.56 15 ALA B O 1
ATOM 1565 N N . LEU B 1 18 ? -15.714 33.975 22.820 1.00 7.42 16 LEU B N 1
ATOM 1566 C CA . LEU B 1 18 ? -15.153 33.156 23.868 1.00 7.85 16 LEU B CA 1
ATOM 1567 C C . LEU B 1 18 ? -13.661 33.359 24.057 1.00 8.36 16 LEU B C 1
ATOM 1568 O O . LEU B 1 18 ? -13.162 33.256 25.176 1.00 8.92 16 LEU B O 1
ATOM 1573 N N . SER B 1 19 ? -12.956 33.699 22.967 1.00 7.56 17 SER B N 1
ATOM 1574 C CA . SER B 1 19 ? -11.552 33.981 23.055 1.00 8.52 17 SER B CA 1
ATOM 1575 C C . SER B 1 19 ? -11.230 35.194 23.912 1.00 8.56 17 SER B C 1
ATOM 1576 O O . SER B 1 19 ? -10.044 35.323 24.276 1.00 9.79 17 SER B O 1
ATOM 1579 N N . GLU B 1 20 ? -12.195 36.061 24.258 1.00 10.58 18 GLU B N 1
ATOM 1580 C CA . GLU B 1 20 ? -11.919 37.092 25.336 1.00 13.75 18 GLU B CA 1
ATOM 1581 C C . GLU B 1 20 ? -11.489 36.504 26.682 1.00 10.76 18 GLU B C 1
ATOM 1582 O O . GLU B 1 20 ? -10.877 37.170 27.546 1.00 15.26 18 GLU B O 1
ATOM 1588 N N . THR B 1 21 ? -11.821 35.218 26.954 1.00 13.16 19 THR B N 1
ATOM 1589 C CA . THR B 1 21 ? -11.430 34.588 28.243 1.00 16.14 19 THR B CA 1
ATOM 1590 C C . THR B 1 21 ? -9.946 34.265 28.315 1.00 13.41 19 THR B C 1
ATOM 1591 O O . THR B 1 21 ? -9.417 33.960 29.393 1.00 13.29 19 THR B O 1
ATOM 1595 N N . SER B 1 22 ? -9.280 34.321 27.144 1.00 13.08 20 SER B N 1
ATOM 1596 C CA . SER B 1 22 ? -7.864 34.044 27.079 1.00 10.03 20 SER B CA 1
ATOM 1597 C C . SER B 1 22 ? -6.855 35.180 27.084 1.00 9.01 20 SER B C 1
ATOM 1598 O O . SER B 1 22 ? -6.867 36.092 26.283 1.00 12.20 20 SER B O 1
ATOM 1601 N N . LYS B 1 23 ? -5.888 35.045 28.004 1.00 8.92 21 LYS B N 1
ATOM 1602 C CA . LYS B 1 23 ? -4.761 35.931 28.108 1.00 9.57 21 LYS B CA 1
ATOM 1603 C C . LYS B 1 23 ? -3.644 35.580 27.138 1.00 8.01 21 LYS B C 1
ATOM 1604 O O . LYS B 1 23 ? -2.683 36.324 27.023 1.00 8.26 21 LYS B O 1
ATOM 1610 N N . GLU B 1 24 ? -3.713 34.448 26.480 1.00 7.22 22 GLU B N 1
ATOM 1611 C CA . GLU B 1 24 ? -2.580 33.985 25.649 1.00 7.26 22 GLU B CA 1
ATOM 1612 C C . GLU B 1 24 ? -2.353 34.887 24.474 1.00 6.03 22 GLU B C 1
ATOM 1613 O O . GLU B 1 24 ? -1.282 35.431 24.346 1.00 7.03 22 GLU B O 1
ATOM 1619 N N . TRP B 1 25 ? -3.365 35.124 23.638 1.00 6.65 23 TRP B N 1
ATOM 1620 C CA . TRP B 1 25 ? -3.182 36.027 22.491 1.00 6.4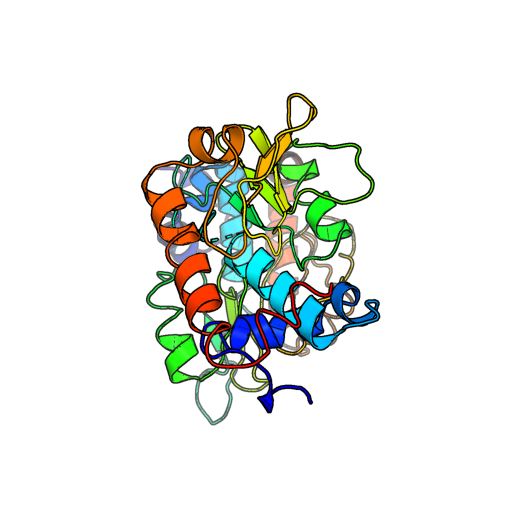5 23 TRP B CA 1
ATOM 1621 C C . TRP B 1 25 ? -2.837 37.424 22.985 1.00 6.85 23 TRP B C 1
ATOM 1622 O O . TRP B 1 25 ? -2.130 38.192 22.302 1.00 7.75 23 TRP B O 1
ATOM 1633 N N . MET B 1 26 ? -3.376 37.833 24.143 1.00 7.26 24 MET B N 1
ATOM 1634 C CA . MET B 1 26 ? -3.178 39.203 24.635 1.00 7.65 24 MET B CA 1
ATOM 1635 C C . MET B 1 26 ? -1.731 39.422 25.012 1.00 8.33 24 MET B C 1
ATOM 1636 O O . MET B 1 26 ? -1.248 40.561 24.992 1.00 10.87 24 MET B O 1
ATOM 1641 N N . SER B 1 27 ? -0.987 38.383 25.309 1.00 8.11 25 SER B N 1
ATOM 1642 C CA . SER B 1 27 ? 0.428 38.482 25.656 1.00 7.69 25 SER B CA 1
ATOM 1643 C C . SER B 1 27 ? 1.345 38.602 24.441 1.00 7.30 25 SER B C 1
ATOM 1644 O O . SER B 1 27 ? 2.553 38.837 24.610 1.00 10.81 25 SER B O 1
ATOM 1647 N N . ASN B 1 28 ? 0.811 38.389 23.239 1.00 7.60 26 ASN B N 1
ATOM 1648 C CA . ASN B 1 28 ? 1.635 38.468 22.053 1.00 7.82 26 ASN B CA 1
ATOM 1649 C C . ASN B 1 28 ? 1.892 39.900 21.585 1.00 9.05 26 ASN B C 1
ATOM 1650 O O . ASN B 1 28 ? 1.022 40.766 21.729 1.00 9.93 26 ASN B O 1
ATOM 1655 N N . LEU B 1 29 ? 3.078 40.167 21.026 1.00 8.81 27 LEU B N 1
ATOM 1656 C CA . LEU B 1 29 ? 3.392 41.406 20.375 1.00 9.04 27 LEU B CA 1
ATOM 1657 C C . LEU B 1 29 ? 2.433 41.722 19.254 1.00 9.28 27 LEU B C 1
ATOM 1658 O O . LEU B 1 29 ? 2.225 42.894 18.958 1.00 9.67 27 LEU B O 1
ATOM 1663 N N . ARG B 1 30 ? 1.854 40.689 18.645 1.00 8.97 28 ARG B N 1
ATOM 1664 C CA . ARG B 1 30 ? 0.919 40.888 17.533 1.00 8.25 28 ARG B CA 1
ATOM 1665 C C . ARG B 1 30 ? -0.436 40.252 17.964 1.00 7.06 28 ARG B C 1
ATOM 1666 O O . ARG B 1 30 ? -0.786 39.142 17.561 1.00 8.47 28 ARG B O 1
ATOM 1674 N N . PRO B 1 31 ? -1.138 40.920 18.887 1.00 7.35 29 PRO B N 1
ATOM 1675 C CA . PRO B 1 31 ? -2.300 40.266 19.504 1.00 7.62 29 PRO B CA 1
ATOM 1676 C C . PRO B 1 31 ? -3.425 39.948 18.563 1.00 6.70 29 PRO B C 1
ATOM 1677 O O . PRO B 1 31 ? -4.104 38.957 18.802 1.00 7.52 29 PRO B O 1
ATOM 1681 N N . LEU B 1 32 ? -3.661 40.764 17.542 1.00 6.95 30 LEU B N 1
ATOM 1682 C CA . LEU B 1 32 ? -4.763 40.403 16.627 1.00 7.30 30 LEU B CA 1
ATOM 1683 C C . LEU B 1 32 ? -4.488 39.122 15.859 1.00 7.10 30 LEU B C 1
ATOM 1684 O O . LEU B 1 32 ? -5.342 38.241 15.775 1.00 6.68 30 LEU B O 1
ATOM 1689 N N . GLU B 1 33 ? -3.321 38.999 15.259 1.00 6.73 31 GLU B N 1
ATOM 1690 C CA . GLU B 1 33 ? -3.000 37.771 14.567 1.00 7.19 31 GLU B CA 1
ATOM 1691 C C . GLU B 1 33 ? -2.879 36.600 15.512 1.00 5.27 31 GLU B C 1
ATOM 1692 O O . GLU B 1 33 ? -3.285 35.515 15.155 1.00 6.43 31 GLU B O 1
ATOM 1698 N N . ALA B 1 34 ? -2.316 36.787 16.690 1.00 6.30 32 ALA B N 1
ATOM 1699 C CA . ALA B 1 34 ? -2.316 35.725 17.697 1.00 6.06 32 ALA B CA 1
ATOM 1700 C C . ALA B 1 34 ? -3.717 35.323 18.030 1.00 5.59 32 ALA B C 1
ATOM 1701 O O . ALA B 1 34 ? -3.958 34.093 18.233 1.00 6.05 32 ALA B O 1
ATOM 1703 N N . ARG B 1 35 ? -4.637 36.266 18.170 1.00 5.30 33 ARG B N 1
ATOM 1704 C CA . ARG B 1 35 ? -6.020 35.919 18.511 1.00 5.22 33 ARG B CA 1
ATOM 1705 C C . ARG B 1 35 ? -6.669 35.090 17.424 1.00 5.03 33 ARG B C 1
ATOM 1706 O O . ARG B 1 35 ? -7.353 34.132 17.693 1.00 4.93 33 ARG B O 1
ATOM 1714 N N . ILE B 1 36 ? -6.427 35.467 16.174 1.00 5.52 34 ILE B N 1
ATOM 1715 C CA . ILE B 1 36 ? -6.946 34.731 15.047 1.00 6.19 34 ILE B CA 1
ATOM 1716 C C . ILE B 1 36 ? -6.393 33.311 15.071 1.00 5.68 34 ILE B C 1
ATOM 1717 O O . ILE B 1 36 ? -7.133 32.346 14.919 1.00 5.44 34 ILE B O 1
ATOM 1722 N N . VAL B 1 37 ? -5.067 33.128 15.217 1.00 5.13 35 VAL B N 1
ATOM 1723 C CA . VAL B 1 37 ? -4.490 31.792 15.254 1.00 6.11 35 VAL B CA 1
ATOM 1724 C C . VAL B 1 37 ? -5.060 30.980 16.431 1.00 5.39 35 VAL B C 1
ATOM 1725 O O . VAL B 1 37 ? -5.355 29.798 16.261 1.00 5.51 35 VAL B O 1
ATOM 1729 N N . GLU B 1 38 ? -5.240 31.610 17.591 1.00 5.66 36 GLU B N 1
ATOM 1730 C CA . GLU B 1 38 ? -5.789 30.876 18.725 1.00 5.04 36 GLU B CA 1
ATOM 1731 C C . GLU B 1 38 ? -7.231 30.439 18.472 1.00 4.33 36 GLU B C 1
ATOM 1732 O O . GLU B 1 38 ? -7.623 29.349 18.824 1.00 5.65 36 GLU B O 1
ATOM 1738 N N . CYS B 1 39 ? -8.020 31.277 17.819 1.00 4.38 37 CYS B N 1
ATOM 1739 C CA . CYS B 1 39 ? -9.375 30.909 17.405 1.00 4.71 37 CYS B CA 1
ATOM 1740 C C . CYS B 1 39 ? -9.330 29.816 16.334 1.00 4.47 37 CYS B C 1
ATOM 1741 O O . CYS B 1 39 ? -10.186 28.922 16.340 1.00 5.30 37 CYS B O 1
ATOM 1744 N N . ILE B 1 40 ? -8.355 29.856 15.440 1.00 4.90 38 ILE B N 1
ATOM 1745 C CA . ILE B 1 40 ? -8.194 28.717 14.473 1.00 5.60 38 ILE B CA 1
ATOM 1746 C C . ILE B 1 40 ? -7.925 27.432 15.239 1.00 4.63 38 ILE B C 1
ATOM 1747 O O . ILE B 1 40 ? -8.495 26.369 14.934 1.00 4.89 38 ILE B O 1
ATOM 1752 N N . LYS B 1 41 ? -6.995 27.420 16.196 1.00 4.42 39 LYS B N 1
ATOM 1753 C CA . LYS B 1 41 ? -6.700 26.261 17.005 1.00 4.37 39 LYS B CA 1
ATOM 1754 C C . LYS B 1 41 ? -7.969 25.736 17.714 1.00 4.18 39 LYS B C 1
ATOM 1755 O O . LYS B 1 41 ? -8.244 24.557 17.698 1.00 4.94 39 LYS B O 1
ATOM 1761 N N . TYR B 1 42 ? -8.718 26.624 18.348 1.00 4.59 40 TYR B N 1
ATOM 1762 C CA . TYR B 1 42 ? -9.916 26.200 19.024 1.00 4.46 40 TYR B CA 1
ATOM 1763 C C . TYR B 1 42 ? -10.941 25.596 18.058 1.00 5.13 40 TYR B C 1
ATOM 1764 O O . TYR B 1 42 ? -11.526 24.570 18.339 1.00 5.36 40 TYR B O 1
ATOM 1773 N N . THR B 1 43 ? -11.102 26.199 16.882 1.00 4.51 41 THR B N 1
ATOM 1774 C CA . THR B 1 43 ? -12.048 25.706 15.886 1.00 4.18 41 THR B CA 1
ATOM 1775 C C . THR B 1 43 ? -11.595 24.325 15.406 1.00 4.86 41 THR B C 1
ATOM 1776 O O . THR B 1 43 ? -12.440 23.442 15.228 1.00 5.59 41 THR B O 1
ATOM 1780 N N . VAL B 1 44 ? -10.294 24.111 15.263 1.00 5.02 42 VAL B N 1
ATOM 1781 C CA . VAL B 1 44 ? -9.732 22.774 14.944 1.00 5.04 42 VAL B CA 1
ATOM 1782 C C . VAL B 1 44 ? -10.167 21.759 16.024 1.00 4.81 42 VAL B C 1
ATOM 1783 O O . VAL B 1 44 ? -10.605 20.655 15.704 1.00 5.64 42 VAL B O 1
ATOM 1787 N N . CYS B 1 45 ? -10.003 22.121 17.292 1.00 4.61 43 CYS B N 1
ATOM 1788 C CA . CYS B 1 45 ? -10.423 21.243 18.388 1.00 5.55 43 CYS B CA 1
ATOM 1789 C C . CYS B 1 45 ? -11.916 20.916 18.211 1.00 5.02 43 CYS B C 1
ATOM 1790 O O . CYS B 1 45 ? -12.328 19.773 18.379 1.00 5.72 43 CYS B O 1
ATOM 1803 N N . HIS B 1 47 ? -13.734 20.881 15.430 1.00 6.03 45 HIS B N 1
ATOM 1804 C CA . HIS B 1 47 ? -13.905 19.950 14.324 1.00 6.56 45 HIS B CA 1
ATOM 1805 C C . HIS B 1 47 ? -13.481 18.573 14.625 1.00 7.37 45 HIS B C 1
ATOM 1806 O O . HIS B 1 47 ? -14.115 17.590 14.159 1.00 10.32 45 HIS B O 1
ATOM 1813 N N . ILE B 1 48 ? -12.413 18.407 15.390 1.00 7.02 46 ILE B N 1
ATOM 1814 C CA . ILE B 1 48 ? -11.969 17.060 15.759 1.00 7.46 46 ILE B CA 1
ATOM 1815 C C . ILE B 1 48 ? -13.080 16.363 16.551 1.00 7.51 46 ILE B C 1
ATOM 1816 O O . ILE B 1 48 ? -13.249 15.125 16.448 1.00 8.33 46 ILE B O 1
ATOM 1821 N N . SER B 1 49 ? -13.726 17.089 17.443 1.00 7.27 47 SER B N 1
ATOM 1822 C CA . SER B 1 49 ? -14.650 16.553 18.411 1.00 7.92 47 SER B CA 1
ATOM 1823 C C . SER B 1 49 ? -16.107 16.522 18.082 1.00 10.58 47 SER B C 1
ATOM 1824 O O . SER B 1 49 ? -16.771 15.600 18.533 1.00 13.33 47 SER B O 1
ATOM 1827 N N . ASP B 1 50 ? -16.576 17.426 17.231 1.00 13.15 48 ASP B N 1
ATOM 1828 C CA . ASP B 1 50 ? -18.034 17.668 17.200 1.00 19.06 48 ASP B CA 1
ATOM 1829 C C . ASP B 1 50 ? -18.797 16.467 16.641 1.00 19.89 48 ASP B C 1
ATOM 1830 O O . ASP B 1 50 ? -18.475 15.986 15.583 1.00 21.72 48 ASP B O 1
ATOM 1835 N N . MET B 1 51 ? -19.761 15.960 17.405 1.00 20.12 49 MET B N 1
ATOM 1836 C CA . MET B 1 51 ? -20.596 14.781 17.068 1.00 19.43 49 MET B CA 1
ATOM 1837 C C . MET B 1 51 ? -19.840 13.462 16.950 1.00 18.43 49 MET B C 1
ATOM 1838 O O . MET B 1 51 ? -20.427 12.444 16.597 1.00 21.97 49 MET B O 1
ATOM 1843 N N . HIS B 1 52 ? -18.569 13.389 17.305 1.00 14.46 50 HIS B N 1
ATOM 1844 C CA . HIS B 1 52 ? -17.838 12.100 17.283 1.00 13.40 50 HIS B CA 1
ATOM 1845 C C . HIS B 1 52 ? -18.088 11.447 18.636 1.00 13.50 50 HIS B C 1
ATOM 1846 O O . HIS B 1 52 ? -17.925 12.088 19.681 1.00 13.61 50 HIS B O 1
ATOM 1853 N N . LEU B 1 53 ? -18.542 10.209 18.564 1.00 15.49 51 LEU B N 1
ATOM 1854 C CA . LEU B 1 53 ? -19.006 9.495 19.741 1.00 12.93 51 LEU B CA 1
ATOM 1855 C C . LEU B 1 53 ? -18.138 8.304 20.079 1.00 12.53 51 LEU B C 1
ATOM 1856 O O . LEU B 1 53 ? -17.546 7.664 19.207 1.00 19.57 51 LEU B O 1
ATOM 1861 N N . HIS B 1 54 ? -18.129 7.957 21.342 1.00 12.03 52 HIS B N 1
ATOM 1862 C CA . HIS B 1 54 ? -17.542 6.720 21.816 1.00 13.73 52 HIS B CA 1
ATOM 1863 C C . HIS B 1 54 ? -18.391 6.261 22.994 1.00 11.91 52 HIS B C 1
ATOM 1864 O O . HIS B 1 54 ? -18.666 7.005 23.887 1.00 10.36 52 HIS B O 1
ATOM 1871 N N A ASN B 1 55 ? -18.841 5.018 22.951 0.60 12.11 53 ASN B N 1
ATOM 1872 N N B ASN B 1 55 ? -18.880 5.036 22.880 0.40 11.68 53 ASN B N 1
ATOM 1873 C CA A ASN B 1 55 ? -19.771 4.482 23.929 0.60 11.99 53 ASN B CA 1
ATOM 1874 C CA B ASN B 1 55 ? -19.766 4.446 23.853 0.40 11.04 53 ASN B CA 1
ATOM 1875 C C A ASN B 1 55 ? -20.998 5.347 24.080 0.60 10.00 53 ASN B C 1
ATOM 1876 C C B ASN B 1 55 ? -20.985 5.322 24.067 0.40 10.19 53 ASN B C 1
ATOM 1877 O O A ASN B 1 55 ? -21.504 5.515 25.178 0.60 12.42 53 ASN B O 1
ATOM 1878 O O B ASN B 1 55 ? -21.457 5.474 25.185 0.40 11.90 53 ASN B O 1
ATOM 1887 N N . GLY B 1 56 ? -21.470 5.902 22.973 1.00 13.13 54 GLY B N 1
ATOM 1888 C CA . GLY B 1 56 ? -22.721 6.676 22.962 1.00 13.41 54 GLY B CA 1
ATOM 1889 C C . GLY B 1 56 ? -22.709 8.116 23.398 1.00 11.89 54 GLY B C 1
ATOM 1890 O O . GLY B 1 56 ? -23.713 8.743 23.394 1.00 14.44 54 GLY B O 1
ATOM 1891 N N . VAL B 1 57 ? -21.538 8.601 23.804 1.00 10.43 55 VAL B N 1
ATOM 1892 C CA . VAL B 1 57 ? -21.369 9.940 24.296 1.00 9.39 55 VAL B CA 1
ATOM 1893 C C . VAL B 1 57 ? -20.156 10.558 23.642 1.00 8.66 55 VAL B C 1
ATOM 1894 O O . VAL B 1 57 ? -19.403 9.879 22.961 1.00 9.32 55 VAL B O 1
ATOM 1898 N N . PRO B 1 58 ? -19.992 11.870 23.771 1.00 8.79 56 PRO B N 1
ATOM 1899 C CA . PRO B 1 58 ? -18.849 12.482 23.066 1.00 8.13 56 PRO B CA 1
ATOM 1900 C C . PRO B 1 58 ? -17.509 11.750 23.340 1.00 7.15 56 PRO B C 1
ATOM 1901 O O . PRO B 1 58 ? -17.196 11.422 24.484 1.00 7.77 56 PRO B O 1
ATOM 1905 N N . ARG B 1 59 ? -16.773 11.481 22.235 1.00 7.70 57 ARG B N 1
ATOM 1906 C CA . ARG B 1 59 ? -15.476 10.828 22.322 1.00 7.85 57 ARG B CA 1
ATOM 1907 C C . ARG B 1 59 ? -14.433 11.705 23.020 1.00 7.23 57 ARG B C 1
ATOM 1908 O O . ARG B 1 59 ? -13.514 11.215 23.625 1.00 7.94 57 ARG B O 1
ATOM 1916 N N . TYR B 1 60 ? -14.583 12.995 22.856 1.00 8.08 58 TYR B N 1
ATOM 1917 C CA . TYR B 1 60 ? -13.597 13.932 23.300 1.00 7.14 58 TYR B CA 1
ATOM 1918 C C . TYR B 1 60 ? -14.128 14.844 24.403 1.00 7.46 58 TYR B C 1
ATOM 1919 O O . TYR B 1 60 ? -15.276 15.248 24.423 1.00 9.02 58 TYR B O 1
ATOM 1928 N N . ILE B 1 61 ? -13.235 15.198 25.345 1.00 6.35 59 ILE B N 1
ATOM 1929 C CA . ILE B 1 61 ? -13.382 16.329 26.250 1.00 6.43 59 ILE B CA 1
ATOM 1930 C C . ILE B 1 61 ? -12.468 17.422 25.716 1.00 6.88 59 ILE B C 1
ATOM 1931 O O . ILE B 1 61 ? -11.273 17.211 25.578 1.00 7.62 59 ILE B O 1
ATOM 1936 N N . VAL B 1 62 ? -13.004 18.612 25.482 1.00 5.79 60 VAL B N 1
ATOM 1937 C CA . VAL B 1 62 ? -12.206 19.762 25.068 1.00 5.76 60 VAL B CA 1
ATOM 1938 C C . VAL B 1 62 ? -11.799 20.564 26.270 1.00 6.05 60 VAL B C 1
ATOM 1939 O O . VAL B 1 62 ? -12.638 21.127 26.965 1.00 7.78 60 VAL B O 1
ATOM 1943 N N . ASN B 1 63 ? -10.484 20.582 26.563 1.00 6.12 61 ASN B N 1
ATOM 1944 C CA . ASN B 1 63 ? -9.959 21.370 27.650 1.00 6.47 61 ASN B CA 1
ATOM 1945 C C . ASN B 1 63 ? -9.583 22.781 27.304 1.00 5.28 61 ASN B C 1
ATOM 1946 O O . ASN B 1 63 ? -9.476 23.633 28.181 1.00 7.35 61 ASN B O 1
ATOM 1951 N N . MET B 1 64 ? -9.286 23.026 26.031 1.00 5.98 62 MET B N 1
ATOM 1952 C CA . MET B 1 64 ? -8.886 24.375 25.594 1.00 5.72 62 MET B CA 1
ATOM 1953 C C . MET B 1 64 ? -9.954 25.362 26.027 1.00 5.47 62 MET B C 1
ATOM 1954 O O . MET B 1 64 ? -11.155 25.097 25.893 1.00 5.56 62 MET B O 1
ATOM 1959 N N . TRP B 1 65 ? -9.504 26.473 26.603 1.00 6.65 63 TRP B N 1
ATOM 1960 C CA . TRP B 1 65 ? -10.351 27.581 27.104 1.00 6.47 63 TRP B CA 1
ATOM 1961 C C . TRP B 1 65 ? -11.206 27.191 28.280 1.00 7.43 63 TRP B C 1
ATOM 1962 O O . TRP B 1 65 ? -12.166 27.901 28.581 1.00 7.36 63 TRP B O 1
ATOM 1973 N N . THR B 1 66 ? -10.827 26.143 29.008 1.00 8.38 64 THR B N 1
ATOM 1974 C CA . THR B 1 66 ? -11.406 25.821 30.308 1.00 8.98 64 THR B CA 1
ATOM 1975 C C . THR B 1 66 ? -10.314 26.020 31.351 1.00 9.32 64 THR B C 1
ATOM 1976 O O . THR B 1 66 ? -9.125 26.008 31.039 1.00 9.06 64 THR B O 1
ATOM 1980 N N . PRO B 1 67 ? -10.700 26.235 32.621 1.00 10.11 65 PRO B N 1
ATOM 1981 C CA . PRO B 1 67 ? -9.702 26.479 33.642 1.00 10.79 65 PRO B CA 1
ATOM 1982 C C . PRO B 1 67 ? -8.809 25.244 33.823 1.00 12.16 65 PRO B C 1
ATOM 1983 O O . PRO B 1 67 ? -9.319 24.164 33.781 1.00 10.54 65 PRO B O 1
ATOM 1987 N N . PRO B 1 68 ? -7.493 25.419 34.014 1.00 13.95 66 PRO B N 1
ATOM 1988 C CA . PRO B 1 68 ? -6.658 24.207 34.209 1.00 15.20 66 PRO B CA 1
ATOM 1989 C C . PRO B 1 68 ? -7.089 23.348 35.379 1.00 10.48 66 PRO B C 1
ATOM 1990 O O . PRO B 1 68 ? -6.989 22.124 35.308 1.00 11.53 66 PRO B O 1
ATOM 1994 N N . GLU B 1 69 ? -7.694 23.946 36.405 1.00 12.20 67 GLU B N 1
ATOM 1995 C CA . GLU B 1 69 ? -8.178 23.184 37.534 1.00 12.46 67 GLU B CA 1
ATOM 1996 C C . GLU B 1 69 ? -9.381 22.299 37.130 1.00 10.85 67 GLU B C 1
ATOM 1997 O O . GLU B 1 69 ? -9.545 21.232 37.697 1.00 11.93 67 GLU B O 1
ATOM 2003 N N . VAL B 1 70 ? -10.217 22.804 36.218 1.00 11.01 68 VAL B N 1
ATOM 2004 C CA . VAL B 1 70 ? -11.347 22.045 35.630 1.00 10.62 68 VAL B CA 1
ATOM 2005 C C . VAL B 1 70 ? -10.829 20.907 34.764 1.00 11.00 68 VAL B C 1
ATOM 2006 O O . VAL B 1 70 ? -11.224 19.762 34.926 1.00 11.28 68 VAL B O 1
ATOM 2010 N N . ALA B 1 71 ? -9.869 21.242 33.894 1.00 9.16 69 ALA B N 1
ATOM 2011 C CA . ALA B 1 71 ? -9.251 20.182 33.107 1.00 9.86 69 ALA B CA 1
ATOM 2012 C C . ALA B 1 71 ? -8.628 19.093 34.005 1.00 10.11 69 ALA B C 1
ATOM 2013 O O . ALA B 1 71 ? -8.729 17.912 33.708 1.00 9.31 69 ALA B O 1
ATOM 2015 N N A ASP B 1 72 ? -8.007 19.501 35.111 0.60 9.61 70 ASP B N 1
ATOM 2016 N N B ASP B 1 72 ? -8.022 19.497 35.116 0.40 9.43 70 ASP B N 1
ATOM 2017 C CA A ASP B 1 72 ? -7.427 18.524 36.069 0.60 11.67 70 ASP B CA 1
ATOM 2018 C CA B ASP B 1 72 ? -7.409 18.530 36.044 0.40 10.44 70 ASP B CA 1
ATOM 2019 C C A ASP B 1 72 ? -8.509 17.598 36.628 0.60 12.02 70 ASP B C 1
ATOM 2020 C C B ASP B 1 72 ? -8.479 17.618 36.685 0.40 11.61 70 ASP B C 1
ATOM 2021 O O A ASP B 1 72 ? -8.306 16.408 36.721 0.60 12.67 70 ASP B O 1
ATOM 2022 O O B ASP B 1 72 ? -8.249 16.440 36.869 0.40 12.64 70 ASP B O 1
ATOM 2031 N N . GLN B 1 73 ? -9.640 18.187 37.009 1.00 11.01 71 GLN B N 1
ATOM 2032 C CA . GLN B 1 73 ? -10.829 17.420 37.520 1.00 14.40 71 GLN B CA 1
ATOM 2033 C C . GLN B 1 73 ? -11.238 16.323 36.503 1.00 11.93 71 GLN B C 1
ATOM 2034 O O . GLN B 1 73 ? -11.423 15.175 36.851 1.00 14.14 71 GLN B O 1
ATOM 2040 N N . GLU B 1 74 ? -11.361 16.727 35.247 1.00 12.37 72 GLU B N 1
ATOM 2041 C CA . GLU B 1 74 ? -11.734 15.850 34.140 1.00 11.74 72 GLU B CA 1
ATOM 2042 C C . GLU B 1 74 ? -10.637 14.745 33.945 1.00 10.55 72 GLU B C 1
ATOM 2043 O O . GLU B 1 74 ? -10.952 13.609 33.792 1.00 12.36 72 GLU B O 1
ATOM 2049 N N . MET B 1 75 ? -9.360 15.105 34.022 1.00 10.88 73 MET B N 1
ATOM 2050 C CA . MET B 1 75 ? -8.285 14.132 33.849 1.00 8.71 73 MET B CA 1
ATOM 2051 C C . MET B 1 75 ? -8.293 13.128 34.983 1.00 9.71 73 MET B C 1
ATOM 2052 O O . MET B 1 75 ? -8.159 11.955 34.755 1.00 10.46 73 MET B O 1
ATOM 2057 N N . LYS B 1 76 ? -8.416 13.622 36.209 1.00 11.90 74 LYS B N 1
ATOM 2058 C CA . LYS B 1 76 ? -8.521 12.689 37.340 1.00 13.15 74 LYS B CA 1
ATOM 2059 C C . LYS B 1 76 ? -9.766 11.761 37.244 1.00 13.03 74 LYS B C 1
ATOM 2060 O O . LYS B 1 76 ? -9.630 10.563 37.431 1.00 16.44 74 LYS B O 1
ATOM 2066 N N . ARG B 1 77 ? -10.921 12.319 36.900 1.00 14.78 75 ARG B N 1
ATOM 2067 C CA . ARG B 1 77 ? -12.180 11.530 36.733 1.00 16.04 75 ARG B CA 1
ATOM 2068 C C . ARG B 1 77 ? -11.959 10.437 35.702 1.00 13.69 75 ARG B C 1
ATOM 2069 O O . ARG B 1 77 ? -12.453 9.282 35.880 1.00 18.32 75 ARG B O 1
ATOM 2077 N N . GLN B 1 78 ? -11.259 10.758 34.603 1.00 12.85 76 GLN B N 1
ATOM 2078 C CA . GLN B 1 78 ? -11.014 9.785 33.527 1.00 11.91 76 GLN B CA 1
ATOM 2079 C C . GLN B 1 78 ? -9.810 8.913 33.691 1.00 12.81 76 GLN B C 1
ATOM 2080 O O . GLN B 1 78 ? -9.557 8.050 32.892 1.00 12.53 76 GLN B O 1
ATOM 2086 N N . ASN B 1 79 ? -9.057 9.229 34.718 1.00 13.31 77 ASN B N 1
ATOM 2087 C CA . ASN B 1 79 ? -7.745 8.636 34.941 1.00 12.40 77 ASN B CA 1
ATOM 2088 C C . ASN B 1 79 ? -6.857 8.701 33.722 1.00 13.13 77 ASN B C 1
ATOM 2089 O O . ASN B 1 79 ? -6.226 7.697 33.318 1.00 11.32 77 ASN B O 1
ATOM 2094 N N . LEU B 1 80 ? -6.845 9.874 33.103 1.00 10.54 78 LEU B N 1
ATOM 2095 C CA . LEU B 1 80 ? -5.959 10.157 32.002 1.00 9.84 78 LEU B CA 1
ATOM 2096 C C . LEU B 1 80 ? -5.082 11.264 32.448 1.00 9.21 78 LEU B C 1
ATOM 2097 O O . LEU B 1 80 ? -5.483 12.427 32.409 1.00 8.55 78 LEU B O 1
ATOM 2102 N N . ILE B 1 81 ? -3.899 10.922 32.886 1.00 9.50 79 ILE B N 1
ATOM 2103 C CA . ILE B 1 81 ? -3.015 11.842 33.601 1.00 8.82 79 ILE B CA 1
ATOM 2104 C C . ILE B 1 81 ? -1.753 12.085 32.791 1.00 8.43 79 ILE B C 1
ATOM 2105 O O . ILE B 1 81 ? -1.217 11.198 32.156 1.00 8.98 79 ILE B O 1
ATOM 2110 N N . PHE B 1 82 ? -1.293 13.324 32.813 1.00 8.45 80 PHE B N 1
ATOM 2111 C CA . PHE B 1 82 ? -0.196 13.791 32.009 1.00 7.14 80 PHE B CA 1
ATOM 2112 C C . PHE B 1 82 ? 0.721 14.653 32.844 1.00 8.50 80 PHE B C 1
ATOM 2113 O O . PHE B 1 82 ? 0.341 15.100 33.903 1.00 8.54 80 PHE B O 1
ATOM 2121 N N . ALA B 1 83 ? 1.946 14.809 32.393 1.00 8.96 81 ALA B N 1
ATOM 2122 C CA . ALA B 1 83 ? 3.004 15.474 33.174 1.00 8.18 81 ALA B CA 1
ATOM 2123 C C . ALA B 1 83 ? 3.646 16.635 32.434 1.00 8.03 81 ALA B C 1
ATOM 2124 O O . ALA B 1 83 ? 4.805 16.926 32.643 1.00 11.46 81 ALA B O 1
ATOM 2126 N N . ARG B 1 84 ? 2.918 17.326 31.573 1.00 8.64 82 ARG B N 1
ATOM 2127 C CA . ARG B 1 84 ? 3.383 18.530 30.947 1.00 8.89 82 ARG B CA 1
ATOM 2128 C C . ARG B 1 84 ? 2.869 19.756 31.713 1.00 10.59 82 ARG B C 1
ATOM 2129 O O . ARG B 1 84 ? 1.873 19.665 32.377 1.00 9.85 82 ARG B O 1
ATOM 2137 N N . PRO B 1 85 ? 3.539 20.890 31.603 1.00 10.05 83 PRO B N 1
ATOM 2138 C CA . PRO B 1 85 ? 3.037 22.081 32.190 1.00 11.17 83 PRO B CA 1
ATOM 2139 C C . PRO B 1 85 ? 1.668 22.504 31.755 1.00 10.15 83 PRO B C 1
ATOM 2140 O O . PRO B 1 85 ? 0.916 23.034 32.542 1.00 13.46 83 PRO B O 1
ATOM 2144 N N . ASN B 1 86 ? 1.413 22.313 30.496 1.00 9.90 84 ASN B N 1
ATOM 2145 C CA . ASN B 1 86 ? 0.126 22.636 29.914 1.00 11.28 84 ASN B CA 1
ATOM 2146 C C . ASN B 1 86 ? -0.716 21.365 29.721 1.00 8.74 84 ASN B C 1
ATOM 2147 O O . ASN B 1 86 ? -0.194 20.347 29.367 1.00 10.14 84 ASN B O 1
ATOM 2152 N N . VAL B 1 87 ? -2.015 21.492 29.946 1.00 9.09 85 VAL B N 1
ATOM 2153 C CA . VAL B 1 87 ? -2.906 20.351 29.819 1.00 8.71 85 VAL B CA 1
ATOM 2154 C C . VAL B 1 87 ? -3.159 20.066 28.338 1.00 7.30 85 VAL B C 1
ATOM 2155 O O . VAL B 1 87 ? -3.113 20.959 27.501 1.00 7.71 85 VAL B O 1
ATOM 2159 N N . PRO B 1 88 ? -3.478 18.814 27.987 1.00 7.73 86 PRO B N 1
ATOM 2160 C CA . PRO B 1 88 ? -3.839 18.542 26.607 1.00 5.93 86 PRO B CA 1
ATOM 2161 C C . PRO B 1 88 ? -5.095 19.301 26.185 1.00 5.97 86 PRO B C 1
ATOM 2162 O O . PRO B 1 88 ? -5.980 19.545 26.977 1.00 7.15 86 PRO B O 1
ATOM 2166 N N . ASP B 1 89 ? -5.096 19.747 24.932 1.00 5.08 87 ASP B N 1
ATOM 2167 C CA . ASP B 1 89 ? -6.249 20.484 24.379 1.00 5.46 87 ASP B CA 1
ATOM 2168 C C . ASP B 1 89 ? -7.516 19.675 24.337 1.00 5.21 87 ASP B C 1
ATOM 2169 O O . ASP B 1 89 ? -8.580 20.203 24.538 1.00 5.43 87 ASP B O 1
ATOM 2174 N N . LEU B 1 90 ? -7.361 18.367 24.107 1.00 4.81 88 LEU B N 1
ATOM 2175 C CA . LEU B 1 90 ? -8.475 17.424 24.208 1.00 5.86 88 LEU B CA 1
ATOM 2176 C C . LEU B 1 90 ? -8.056 16.169 24.934 1.00 5.81 88 LEU B C 1
ATOM 2177 O O . LEU B 1 90 ? -6.883 15.764 24.901 1.00 5.70 88 LEU B O 1
ATOM 2182 N N . LEU B 1 91 ? -9.061 15.492 25.525 1.00 6.17 89 LEU B N 1
ATOM 2183 C CA . LEU B 1 91 ? -8.904 14.107 25.970 1.00 5.75 89 LEU B CA 1
ATOM 2184 C C . LEU B 1 91 ? -9.678 13.252 25.008 1.00 6.50 89 LEU B C 1
ATOM 2185 O O . LEU B 1 91 ? -10.869 13.488 24.784 1.00 7.77 89 LEU B O 1
ATOM 2190 N N . ASP B 1 92 ? -8.999 12.237 24.452 1.00 6.75 90 ASP B N 1
ATOM 2191 C CA . ASP B 1 92 ? -9.620 11.251 23.553 1.00 7.58 90 ASP B CA 1
ATOM 2192 C C . ASP B 1 92 ? -9.985 10.025 24.382 1.00 7.72 90 ASP B C 1
ATOM 2193 O O . ASP B 1 92 ? -9.097 9.304 24.786 1.00 8.42 90 ASP B O 1
ATOM 2198 N N . LEU B 1 93 ? -11.266 9.877 24.676 1.00 8.15 91 LEU B N 1
ATOM 2199 C CA . LEU B 1 93 ? -11.706 8.827 25.594 1.00 8.63 91 LEU B CA 1
ATOM 2200 C C . LEU B 1 93 ? -11.747 7.432 24.964 1.00 10.80 91 LEU B C 1
ATOM 2201 O O . LEU B 1 93 ? -11.774 6.411 25.679 1.00 11.50 91 LEU B O 1
ATOM 2206 N N . LYS B 1 94 ? -11.745 7.409 23.663 1.00 8.35 92 LYS B N 1
ATOM 2207 C CA . LYS B 1 94 ? -11.666 6.156 22.915 1.00 10.04 92 LYS B CA 1
ATOM 2208 C C . LYS B 1 94 ? -10.284 5.583 22.934 1.00 9.45 92 LYS B C 1
ATOM 2209 O O . LYS B 1 94 ? -10.077 4.439 23.329 1.00 12.56 92 LYS B O 1
ATOM 2215 N N . GLU B 1 95 ? -9.330 6.366 22.468 1.00 10.94 93 GLU B N 1
ATOM 2216 C CA . GLU B 1 95 ? -7.948 5.945 22.304 1.00 12.71 93 GLU B CA 1
ATOM 2217 C C . GLU B 1 95 ? -7.156 6.117 23.608 1.00 10.94 93 GLU B C 1
ATOM 2218 O O . GLU B 1 95 ? -6.019 5.616 23.736 1.00 12.83 93 GLU B O 1
ATOM 2224 N N . ARG B 1 96 ? -7.744 6.802 24.585 1.00 9.73 94 ARG B N 1
ATOM 2225 C CA . ARG B 1 96 ? -7.057 7.021 25.886 1.00 10.72 94 ARG B CA 1
ATOM 2226 C C . ARG B 1 96 ? -5.803 7.813 25.696 1.00 9.58 94 ARG B C 1
ATOM 2227 O O . ARG B 1 96 ? -4.713 7.414 26.138 1.00 11.19 94 ARG B O 1
ATOM 2235 N N A LYS B 1 97 ? -5.918 8.965 25.017 0.60 9.00 95 LYS B N 1
ATOM 2236 N N B LYS B 1 97 ? -5.950 8.955 24.997 0.40 8.30 95 LYS B N 1
ATOM 2237 C CA A LYS B 1 97 ? -4.775 9.829 24.805 0.60 9.49 95 LYS B CA 1
ATOM 2238 C CA B LYS B 1 97 ? -4.852 9.844 24.637 0.40 7.88 95 LYS B CA 1
ATOM 2239 C C A LYS B 1 97 ? -5.145 11.278 25.062 0.60 7.70 95 LYS B C 1
ATOM 2240 C C B LYS B 1 97 ? -5.165 11.278 25.095 0.40 6.79 95 LYS B C 1
ATOM 2241 O O A LYS B 1 97 ? -6.323 11.748 24.937 0.60 8.97 95 LYS B O 1
ATOM 2242 O O B LYS B 1 97 ? -6.341 11.735 25.153 0.40 7.64 95 LYS B O 1
ATOM 2253 N N . GLY B 1 98 ? -4.095 12.006 25.387 1.00 6.90 96 GLY B N 1
ATOM 2254 C CA . GLY B 1 98 ? -4.137 13.476 25.447 1.00 6.31 96 GLY B CA 1
ATOM 2255 C C . GLY B 1 98 ? -3.756 14.059 24.096 1.00 6.52 96 GLY B C 1
ATOM 2256 O O . GLY B 1 98 ? -2.730 13.682 23.567 1.00 7.34 96 GLY B O 1
ATOM 2257 N N . VAL B 1 99 ? -4.586 14.943 23.539 1.00 4.93 97 VAL B N 1
ATOM 2258 C CA . VAL B 1 99 ? -4.339 15.465 22.238 1.00 5.35 97 VAL B CA 1
ATOM 2259 C C . VAL B 1 99 ? -3.973 16.943 22.338 1.00 6.02 97 VAL B C 1
ATOM 2260 O O . VAL B 1 99 ? -4.670 17.738 22.967 1.00 6.02 97 VAL B O 1
ATOM 2264 N N . TYR B 1 100 ? -2.821 17.297 21.759 1.00 5.31 98 TYR B N 1
ATOM 2265 C CA . TYR B 1 100 ? -2.347 18.669 21.689 1.00 5.41 98 TYR B CA 1
ATOM 2266 C C . TYR B 1 100 ? -2.505 19.127 20.241 1.00 6.69 98 TYR B C 1
ATOM 2267 O O . TYR B 1 100 ? -2.201 18.338 19.338 1.00 8.28 98 TYR B O 1
ATOM 2276 N N . VAL B 1 101 ? -3.004 20.357 20.044 1.00 5.63 99 VAL B N 1
ATOM 2277 C CA . VAL B 1 101 ? -3.175 20.908 18.684 1.00 6.20 99 VAL B CA 1
ATOM 2278 C C . VAL B 1 101 ? -2.209 22.011 18.470 1.00 7.27 99 VAL B C 1
ATOM 2279 O O . VAL B 1 101 ? -2.116 22.904 19.287 1.00 7.45 99 VAL B O 1
ATOM 2283 N N A LYS B 1 102 ? -1.509 21.943 17.332 0.60 7.39 100 LYS B N 1
ATOM 2284 N N B LYS B 1 102 ? -1.418 21.923 17.399 0.40 7.10 100 LYS B N 1
ATOM 2285 C CA A LYS B 1 102 ? -0.484 22.918 16.964 0.60 8.71 100 LYS B CA 1
ATOM 2286 C CA B LYS B 1 102 ? -0.603 23.073 17.002 0.40 8.63 100 LYS B CA 1
ATOM 2287 C C A LYS B 1 102 ? -0.773 23.396 15.511 0.60 7.72 100 LYS B C 1
ATOM 2288 C C B LYS B 1 102 ? -0.839 23.414 15.545 0.40 7.90 100 LYS B C 1
ATOM 2289 O O A LYS B 1 102 ? -0.841 22.580 14.612 0.60 7.41 100 LYS B O 1
ATOM 2290 O O B LYS B 1 102 ? -0.906 22.548 14.684 0.40 7.45 100 LYS B O 1
ATOM 2301 N N . VAL B 1 103 ? -0.949 24.716 15.326 1.00 9.14 101 VAL B N 1
ATOM 2302 C CA . VAL B 1 103 ? -1.161 25.303 14.005 1.00 9.69 101 VAL B CA 1
ATOM 2303 C C . VAL B 1 103 ? 0.170 25.956 13.549 1.00 10.01 101 VAL B C 1
ATOM 2304 O O . VAL B 1 103 ? 0.750 26.850 14.190 1.00 12.72 101 VAL B O 1
ATOM 2308 N N . TYR B 1 104 ? 0.631 25.505 12.413 1.00 9.68 102 TYR B N 1
ATOM 2309 C CA . TYR B 1 104 ? 1.920 25.890 11.790 1.00 10.04 102 TYR B CA 1
ATOM 2310 C C . TYR B 1 104 ? 1.693 26.892 10.685 1.00 9.68 102 TYR B C 1
ATOM 2311 O O . TYR B 1 104 ? 0.576 27.024 10.131 1.00 8.46 102 TYR B O 1
ATOM 2320 N N . PRO B 1 105 ? 2.805 27.473 10.212 1.00 10.47 103 PRO B N 1
ATOM 2321 C CA . PRO B 1 105 ? 2.669 28.439 9.091 1.00 10.17 103 PRO B CA 1
ATOM 2322 C C . PRO B 1 105 ? 2.189 27.796 7.783 1.00 10.45 103 PRO B C 1
ATOM 2323 O O . PRO B 1 105 ? 2.298 26.598 7.612 1.00 12.39 103 PRO B O 1
ATOM 2327 N N . ASP B 1 106 ? 1.671 28.593 6.877 1.00 12.11 104 ASP B N 1
ATOM 2328 C CA . ASP B 1 106 ? 1.178 28.144 5.580 1.00 14.02 104 ASP B CA 1
ATOM 2329 C C . ASP B 1 106 ? 2.250 27.501 4.781 1.00 12.36 104 ASP B C 1
ATOM 2330 O O . ASP B 1 106 ? 3.434 27.774 4.960 1.00 11.43 104 ASP B O 1
ATOM 2335 N N . ASN B 1 107 ? 1.830 26.528 3.961 1.00 12.89 105 ASN B N 1
ATOM 2336 C CA . ASN B 1 107 ? 2.683 25.998 2.904 1.00 12.73 105 ASN B CA 1
ATOM 2337 C C . ASN B 1 107 ? 3.923 25.347 3.462 1.00 13.66 105 ASN B C 1
ATOM 2338 O O . ASN B 1 107 ? 5.064 25.761 3.137 1.00 14.00 105 ASN B O 1
ATOM 2343 N N . GLY B 1 108 ? 3.725 24.386 4.332 1.00 13.61 106 GLY B N 1
ATOM 2344 C CA . GLY B 1 108 ? 4.770 23.440 4.643 1.00 15.23 106 GLY B CA 1
ATOM 2345 C C . GLY B 1 108 ? 4.229 22.339 5.532 1.00 14.61 106 GLY B C 1
ATOM 2346 O O . GLY B 1 108 ? 3.624 22.589 6.565 1.00 15.64 106 GLY B O 1
ATOM 2347 N N . THR B 1 109 ? 4.490 21.093 5.164 1.00 12.69 107 THR B N 1
ATOM 2348 C CA . THR B 1 109 ? 3.897 20.008 5.969 1.00 11.43 107 THR B CA 1
ATOM 2349 C C . THR B 1 109 ? 4.647 19.935 7.302 1.00 9.68 107 THR B C 1
ATOM 2350 O O . THR B 1 109 ? 5.892 19.836 7.314 1.00 10.44 107 THR B O 1
ATOM 2354 N N . PRO B 1 110 ? 3.916 19.995 8.420 1.00 10.43 108 PRO B N 1
ATOM 2355 C CA . PRO B 1 110 ? 4.657 19.968 9.697 1.00 10.21 108 PRO B CA 1
ATOM 2356 C C . PRO B 1 110 ? 5.352 18.651 9.916 1.00 10.41 108 PRO B C 1
ATOM 2357 O O . PRO B 1 110 ? 4.892 17.619 9.487 1.00 9.63 108 PRO B O 1
ATOM 2361 N N . THR B 1 111 ? 6.444 18.729 10.631 1.00 10.31 109 THR B N 1
ATOM 2362 C CA . THR B 1 111 ? 7.252 17.560 11.045 1.00 10.89 109 THR B CA 1
ATOM 2363 C C . THR B 1 111 ? 6.798 16.994 12.412 1.00 9.26 109 THR B C 1
ATOM 2364 O O . THR B 1 111 ? 6.515 17.738 13.342 1.00 11.32 109 THR B O 1
ATOM 2368 N N . ASP B 1 112 ? 6.663 15.683 12.472 1.00 9.61 110 ASP B N 1
ATOM 2369 C CA . ASP B 1 112 ? 6.379 14.964 13.714 1.00 10.72 110 ASP B CA 1
ATOM 2370 C C . ASP B 1 112 ? 7.672 14.680 14.513 1.00 10.54 110 ASP B C 1
ATOM 2371 O O . ASP B 1 112 ? 8.702 14.343 13.947 1.00 12.65 110 ASP B O 1
ATOM 2376 N N . TYR B 1 113 ? 7.600 14.960 15.800 1.00 12.08 111 TYR B N 1
ATOM 2377 C CA . TYR B 1 113 ? 8.660 14.682 16.720 1.00 13.39 111 TYR B CA 1
ATOM 2378 C C . TYR B 1 113 ? 8.051 13.845 17.854 1.00 16.19 111 TYR B C 1
ATOM 2379 O O . TYR B 1 113 ? 6.797 13.844 18.016 1.00 19.12 111 TYR B O 1
ATOM 2388 N N . GLN B 1 114 ? 8.902 13.240 18.673 1.00 18.76 112 GLN B N 1
ATOM 2389 C CA . GLN B 1 114 ? 8.545 12.343 19.768 1.00 20.99 112 GLN B CA 1
ATOM 2390 C C . GLN B 1 114 ? 7.566 12.951 20.772 1.00 17.13 112 GLN B C 1
ATOM 2391 O O . GLN B 1 114 ? 7.598 14.132 21.079 1.00 16.69 112 GLN B O 1
ATOM 2397 N N . THR B 1 115 ? 6.593 12.111 21.156 1.00 17.02 113 THR B N 1
ATOM 2398 C CA . THR B 1 115 ? 5.679 12.413 22.226 1.00 13.07 113 THR B CA 1
ATOM 2399 C C . THR B 1 115 ? 5.586 11.155 23.119 1.00 11.30 113 THR B C 1
ATOM 2400 O O . THR B 1 115 ? 6.125 10.093 22.786 1.00 14.30 113 THR B O 1
ATOM 2404 N N . ALA B 1 116 ? 4.981 11.292 24.287 1.00 11.54 114 ALA B N 1
ATOM 2405 C CA . ALA B 1 116 ? 4.828 10.219 25.188 1.00 10.68 114 ALA B CA 1
ATOM 2406 C C . ALA B 1 116 ? 3.816 9.223 24.609 1.00 11.74 114 ALA B C 1
ATOM 2407 O O . ALA B 1 116 ? 3.043 9.557 23.648 1.00 10.04 114 ALA B O 1
ATOM 2409 N N . GLU B 1 117 ? 3.773 8.033 25.214 1.00 12.37 115 GLU B N 1
ATOM 2410 C CA . GLU B 1 117 ? 2.919 6.989 24.647 1.00 13.54 115 GLU B CA 1
ATOM 2411 C C . GLU B 1 117 ? 1.421 7.349 24.749 1.00 11.18 115 GLU B C 1
ATOM 2412 O O . GLU B 1 117 ? 0.638 6.875 23.993 1.00 14.42 115 GLU B O 1
ATOM 2418 N N . ASN B 1 118 ? 1.050 8.112 25.746 1.00 9.79 116 ASN B N 1
ATOM 2419 C CA . ASN B 1 118 ? -0.349 8.509 25.914 1.00 9.35 116 ASN B CA 1
ATOM 2420 C C . ASN B 1 118 ? -0.698 9.865 25.268 1.00 7.64 116 ASN B C 1
ATOM 2421 O O . ASN B 1 118 ? -1.777 10.384 25.532 1.00 8.99 116 ASN B O 1
ATOM 2426 N N . GLU B 1 119 ? 0.159 10.387 24.405 1.00 7.82 117 GLU B N 1
ATOM 2427 C CA . GLU B 1 119 ? -0.066 11.704 23.828 1.00 6.61 117 GLU B CA 1
ATOM 2428 C C . GLU B 1 119 ? -0.128 11.590 22.307 1.00 7.47 117 GLU B C 1
ATOM 2429 O O . GLU B 1 119 ? 0.573 10.778 21.716 1.00 8.26 117 GLU B O 1
ATOM 2435 N N A ILE B 1 120 ? -0.909 12.501 21.698 0.60 6.65 118 ILE B N 1
ATOM 2436 N N B ILE B 1 120 ? -0.894 12.495 21.691 0.40 7.14 118 ILE B N 1
ATOM 2437 C CA A ILE B 1 120 ? -0.983 12.696 20.255 0.60 7.39 118 ILE B CA 1
ATOM 2438 C CA B ILE B 1 120 ? -0.917 12.636 20.252 0.40 7.85 118 ILE B CA 1
ATOM 2439 C C A ILE B 1 120 ? -0.836 14.186 20.008 0.60 7.23 118 ILE B C 1
ATOM 2440 C C B ILE B 1 120 ? -0.903 14.134 19.927 0.40 7.57 118 ILE B C 1
ATOM 2441 O O A ILE B 1 120 ? -1.474 15.011 20.644 0.60 7.22 118 ILE B O 1
ATOM 2442 O O B ILE B 1 120 ? -1.686 14.909 20.448 0.40 8.09 118 ILE B O 1
ATOM 2451 N N . PHE B 1 121 ? 0.010 14.532 19.043 1.0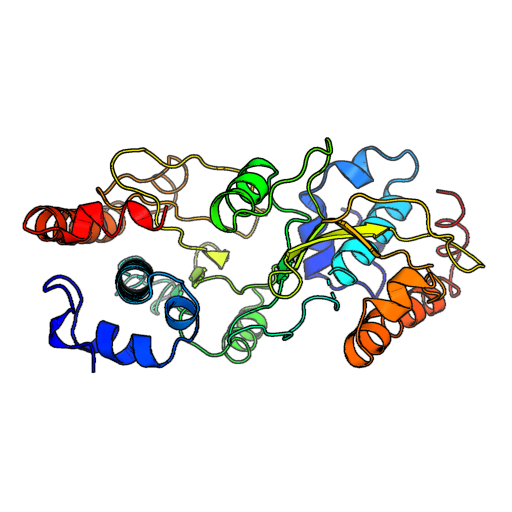0 7.56 119 PHE B N 1
ATOM 2452 C CA . PHE B 1 121 ? 0.159 15.917 18.610 1.00 9.07 119 PHE B CA 1
ATOM 2453 C C . PHE B 1 121 ? -0.376 16.117 17.247 1.00 8.45 119 PHE B C 1
ATOM 2454 O O . PHE B 1 121 ? 0.232 15.655 16.278 1.00 10.51 119 PHE B O 1
ATOM 2462 N N . VAL B 1 122 ? -1.569 16.732 17.161 1.00 6.54 120 VAL B N 1
ATOM 2463 C CA . VAL B 1 122 ? -2.147 17.141 15.918 1.00 6.97 120 VAL B CA 1
ATOM 2464 C C . VAL B 1 122 ? -1.409 18.381 15.392 1.00 6.54 120 VAL B C 1
ATOM 2465 O O . VAL B 1 122 ? -1.451 19.386 16.056 1.00 9.29 120 VAL B O 1
ATOM 2469 N N A ARG B 1 123 ? -0.812 18.259 14.224 0.60 6.57 121 ARG B N 1
ATOM 2470 N N B ARG B 1 123 ? -0.817 18.248 14.215 0.40 6.67 121 ARG B N 1
ATOM 2471 C CA A ARG B 1 123 ? 0.020 19.259 13.656 0.60 6.20 121 ARG B CA 1
ATOM 2472 C CA B ARG B 1 123 ? 0.003 19.249 13.612 0.40 6.35 121 ARG B CA 1
ATOM 2473 C C A ARG B 1 123 ? -0.478 19.610 12.272 0.60 5.97 121 ARG B C 1
ATOM 2474 C C B ARG B 1 123 ? -0.548 19.589 12.259 0.40 6.42 121 ARG B C 1
ATOM 2475 O O A ARG B 1 123 ? -0.374 18.772 11.318 0.60 7.75 121 ARG B O 1
ATOM 2476 O O B ARG B 1 123 ? -0.549 18.739 11.329 0.40 8.21 121 ARG B O 1
ATOM 2491 N N . VAL B 1 124 ? -1.029 20.819 12.125 1.00 7.36 122 VAL B N 1
ATOM 2492 C CA . VAL B 1 124 ? -1.680 21.253 10.891 1.00 7.31 122 VAL B CA 1
ATOM 2493 C C . VAL B 1 124 ? -1.141 22.565 10.447 1.00 7.66 122 VAL B C 1
ATOM 2494 O O . VAL B 1 124 ? -0.855 23.411 11.314 1.00 9.14 122 VAL B O 1
ATOM 2498 N N . SER B 1 125 ? -1.047 22.840 9.140 1.00 7.32 123 SER B N 1
ATOM 2499 C CA . SER B 1 125 ? -0.611 24.106 8.633 1.00 6.90 123 SER B CA 1
ATOM 2500 C C . SER B 1 125 ? -1.783 24.980 8.317 1.00 7.19 123 SER B C 1
ATOM 2501 O O . SER B 1 125 ? -2.921 24.512 8.033 1.00 8.58 123 SER B O 1
ATOM 2504 N N . LEU B 1 126 ? -1.558 26.300 8.303 1.00 8.05 124 LEU B N 1
ATOM 2505 C CA . LEU B 1 126 ? -2.621 27.229 7.952 1.00 9.47 124 LEU B CA 1
ATOM 2506 C C . LEU B 1 126 ? -3.220 26.906 6.577 1.00 9.39 124 LEU B C 1
ATOM 2507 O O . LEU B 1 126 ? -4.397 27.189 6.342 1.00 11.71 124 LEU B O 1
ATOM 2512 N N . SER B 1 127 ? -2.441 26.419 5.631 1.00 8.00 125 SER B N 1
ATOM 2513 C CA . SER B 1 127 ? -2.950 26.067 4.327 1.00 8.03 125 SER B CA 1
ATOM 2514 C C . SER B 1 127 ? -3.499 24.686 4.162 1.00 8.06 125 SER B C 1
ATOM 2515 O O . SER B 1 127 ? -3.808 24.270 3.027 1.00 8.15 125 SER B O 1
ATOM 2518 N N . GLY B 1 128 ? -3.715 24.007 5.263 1.00 7.55 126 GLY B N 1
ATOM 2519 C CA . GLY B 1 128 ? -4.493 22.796 5.233 1.00 8.87 126 GLY B CA 1
ATOM 2520 C C . GLY B 1 128 ? -3.715 21.501 5.263 1.00 6.81 126 GLY B C 1
ATOM 2521 O O . GLY B 1 128 ? -4.297 20.433 4.990 1.00 8.73 126 GLY B O 1
ATOM 2522 N N . GLN B 1 129 ? -2.399 21.567 5.469 1.00 7.24 127 GLN B N 1
ATOM 2523 C CA . GLN B 1 129 ? -1.577 20.389 5.465 1.00 7.34 127 GLN B CA 1
ATOM 2524 C C . GLN B 1 129 ? -1.663 19.741 6.839 1.00 6.83 127 GLN B C 1
ATOM 2525 O O . GLN B 1 129 ? -1.765 20.440 7.875 1.00 9.65 127 GLN B O 1
ATOM 2531 N N . MET B 1 130 ? -1.492 18.396 6.882 1.00 6.71 128 MET B N 1
ATOM 2532 C CA . MET B 1 130 ? -1.479 17.628 8.088 1.00 6.90 128 MET B CA 1
ATOM 2533 C C . MET B 1 130 ? -0.171 16.845 8.137 1.00 6.89 128 MET B C 1
ATOM 2534 O O . MET B 1 130 ? 0.276 16.270 7.125 1.00 7.30 128 MET B O 1
ATOM 2539 N N . SER B 1 131 ? 0.482 16.777 9.282 1.00 7.08 129 SER B N 1
ATOM 2540 C CA . SER B 1 131 ? 1.634 15.905 9.455 1.00 7.01 129 SER B CA 1
ATOM 2541 C C . SER B 1 131 ? 1.293 14.458 9.244 1.00 7.38 129 SER B C 1
ATOM 2542 O O . SER B 1 131 ? 0.121 14.051 9.385 1.00 7.28 129 SER B O 1
ATOM 2545 N N . PRO B 1 132 ? 2.285 13.624 8.934 1.00 8.69 130 PRO B N 1
ATOM 2546 C CA . PRO B 1 132 ? 1.952 12.155 8.716 1.00 8.60 130 PRO B CA 1
ATOM 2547 C C . PRO B 1 132 ? 1.265 11.498 9.929 1.00 8.88 130 PRO B C 1
ATOM 2548 O O . PRO B 1 132 ? 0.296 10.754 9.760 1.00 10.31 130 PRO B O 1
ATOM 2552 N N . ILE B 1 133 ? 1.660 11.798 11.169 1.00 9.33 131 ILE B N 1
ATOM 2553 C CA . ILE B 1 133 ? 1.018 11.192 12.303 1.00 10.83 131 ILE B CA 1
ATOM 2554 C C . ILE B 1 133 ? -0.420 11.733 12.468 1.00 9.88 131 ILE B C 1
ATOM 2555 O O . ILE B 1 133 ? -1.321 11.000 12.855 1.00 10.52 131 ILE B O 1
ATOM 2560 N N . THR B 1 134 ? -0.619 12.982 12.148 1.00 7.19 132 THR B N 1
ATOM 2561 C CA . THR B 1 134 ? -1.913 13.628 12.193 1.00 7.25 132 THR B CA 1
ATOM 2562 C C . THR B 1 134 ? -2.876 12.929 11.271 1.00 6.66 132 THR B C 1
ATOM 2563 O O . THR B 1 134 ? -4.021 12.640 11.632 1.00 7.67 132 THR B O 1
ATOM 2567 N N A ARG B 1 135 ? -2.436 12.743 10.034 0.60 7.20 133 ARG B N 1
ATOM 2568 N N B ARG B 1 135 ? -2.477 12.729 10.034 0.40 7.28 133 ARG B N 1
ATOM 2569 C CA A ARG B 1 135 ? -3.229 12.073 8.992 0.60 8.01 133 ARG B CA 1
ATOM 2570 C CA B ARG B 1 135 ? -3.414 12.173 9.081 0.40 7.61 133 ARG B CA 1
ATOM 2571 C C A ARG B 1 135 ? -3.681 10.693 9.424 0.60 8.23 133 ARG B C 1
ATOM 2572 C C B ARG B 1 135 ? -3.664 10.656 9.338 0.40 8.48 133 ARG B C 1
ATOM 2573 O O A ARG B 1 135 ? -4.815 10.308 9.107 0.60 10.05 133 ARG B O 1
ATOM 2574 O O B ARG B 1 135 ? -4.673 10.146 8.850 0.40 9.97 133 ARG B O 1
ATOM 2589 N N . GLU B 1 136 ? -2.797 9.959 10.091 1.00 9.04 134 GLU B N 1
ATOM 2590 C CA . GLU B 1 136 ? -3.051 8.590 10.502 1.00 9.56 134 GLU B CA 1
ATOM 2591 C C . GLU B 1 136 ? -4.004 8.600 11.714 1.00 9.95 134 GLU B C 1
ATOM 2592 O O . GLU B 1 136 ? -4.847 7.729 11.869 1.00 13.50 134 GLU B O 1
ATOM 2598 N N . TYR B 1 137 ? -3.849 9.562 12.622 1.00 7.28 135 TYR B N 1
ATOM 2599 C CA . TYR B 1 137 ? -4.674 9.596 13.829 1.00 7.20 135 TYR B CA 1
ATOM 2600 C C . TYR B 1 137 ? -6.112 9.981 13.520 1.00 6.52 135 TYR B C 1
ATOM 2601 O O . TYR B 1 137 ? -7.038 9.376 14.021 1.00 7.47 135 TYR B O 1
ATOM 2610 N N . LEU B 1 138 ? -6.296 11.064 12.760 1.00 6.23 136 LEU B N 1
ATOM 2611 C CA . LEU B 1 138 ? -7.631 11.542 12.379 1.00 5.62 136 LEU B CA 1
ATOM 2612 C C . LEU B 1 138 ? -8.273 10.605 11.405 1.00 6.51 136 LEU B C 1
ATOM 2613 O O . LEU B 1 138 ? -7.642 10.114 10.483 1.00 7.82 136 LEU B O 1
ATOM 2618 N N . ASP B 1 139 ? -9.556 10.449 11.578 1.00 5.86 137 ASP B N 1
ATOM 2619 C CA . ASP B 1 139 ? -10.332 9.673 10.595 1.00 7.07 137 ASP B CA 1
ATOM 2620 C C . ASP B 1 139 ? -10.726 10.535 9.389 1.00 6.31 137 ASP B C 1
ATOM 2621 O O . ASP B 1 139 ? -10.437 11.702 9.333 1.00 6.85 137 ASP B O 1
ATOM 2626 N N . GLU B 1 140 ? -11.340 9.935 8.377 1.00 6.80 138 GLU B N 1
ATOM 2627 C CA . GLU B 1 140 ? -11.522 10.646 7.097 1.00 7.35 138 GLU B CA 1
ATOM 2628 C C . GLU B 1 140 ? -12.432 11.837 7.289 1.00 7.34 138 GLU B C 1
ATOM 2629 O O . GLU B 1 140 ? -12.184 12.933 6.747 1.00 8.14 138 GLU B O 1
ATOM 2635 N N . VAL B 1 141 ? -13.454 11.707 8.142 1.00 6.93 139 VAL B N 1
ATOM 2636 C CA . VAL B 1 141 ? -14.397 12.796 8.386 1.00 7.69 139 VAL B CA 1
ATOM 2637 C C . VAL B 1 141 ? -13.702 13.923 9.131 1.00 7.23 139 VAL B C 1
ATOM 2638 O O . VAL B 1 141 ? -13.829 15.112 8.837 1.00 7.03 139 VAL B O 1
ATOM 2642 N N . GLN B 1 142 ? -12.919 13.605 10.140 1.00 5.97 140 GLN B N 1
ATOM 2643 C CA . GLN B 1 142 ? -12.167 14.639 10.880 1.00 6.27 140 GLN B CA 1
ATOM 2644 C C . GLN B 1 142 ? -11.130 15.320 9.987 1.00 6.12 140 GLN B C 1
ATOM 2645 O O . GLN B 1 142 ? -11.003 16.562 10.064 1.00 6.45 140 GLN B O 1
ATOM 2651 N N . ARG B 1 143 ? -10.439 14.584 9.112 1.00 6.45 141 ARG B N 1
ATOM 2652 C CA . ARG B 1 143 ? -9.475 15.231 8.261 1.00 6.97 141 ARG B CA 1
ATOM 2653 C C . ARG B 1 143 ? -10.197 16.184 7.302 1.00 6.36 141 ARG B C 1
ATOM 2654 O O . ARG B 1 143 ? -9.720 17.323 7.087 1.00 7.58 141 ARG B O 1
ATOM 2662 N N A GLN B 1 144 ? -11.335 15.778 6.764 0.70 7.48 142 GLN B N 1
ATOM 2663 N N B GLN B 1 144 ? -11.329 15.764 6.751 0.30 7.39 142 GLN B N 1
ATOM 2664 C CA A GLN B 1 144 ? -12.104 16.642 5.884 0.70 7.74 142 GLN B CA 1
ATOM 2665 C CA B GLN B 1 144 ? -12.123 16.641 5.899 0.30 7.80 142 GLN B CA 1
ATOM 2666 C C A GLN B 1 144 ? -12.583 17.915 6.631 0.70 7.30 142 GLN B C 1
ATOM 2667 C C B GLN B 1 144 ? -12.540 17.921 6.637 0.30 7.38 142 GLN B C 1
ATOM 2668 O O A GLN B 1 144 ? -12.481 19.012 6.103 0.70 8.53 142 GLN B O 1
ATOM 2669 O O B GLN B 1 144 ? -12.352 19.017 6.130 0.30 8.50 142 GLN B O 1
ATOM 2680 N N . ASP B 1 145 ? -13.137 17.783 7.808 1.00 8.10 143 ASP B N 1
ATOM 2681 C CA . ASP B 1 145 ? -13.706 18.923 8.503 1.00 7.16 143 ASP B CA 1
ATOM 2682 C C . ASP B 1 145 ? -12.601 19.909 8.924 1.00 6.13 143 ASP B C 1
ATOM 2683 O 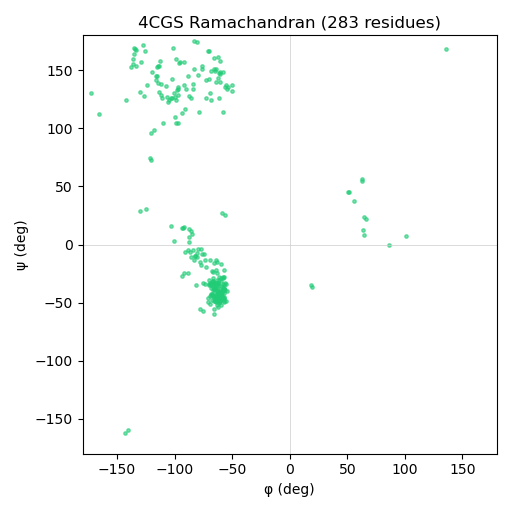O . ASP B 1 145 ? -12.768 21.139 8.812 1.00 7.86 143 ASP B O 1
ATOM 2688 N N . VAL B 1 146 ? -11.507 19.369 9.483 1.00 6.03 144 VAL B N 1
ATOM 2689 C CA . VAL B 1 146 ? -10.395 20.203 9.918 1.00 6.13 144 VAL B CA 1
ATOM 2690 C C . VAL B 1 146 ? -9.811 20.931 8.671 1.00 7.23 144 VAL B C 1
ATOM 2691 O O . VAL B 1 146 ? -9.639 22.125 8.691 1.00 6.15 144 VAL B O 1
ATOM 2695 N N . THR B 1 147 ? -9.457 20.183 7.640 1.00 7.18 145 THR B N 1
ATOM 2696 C CA . THR B 1 147 ? -8.849 20.726 6.439 1.00 8.65 145 THR B CA 1
ATOM 2697 C C . THR B 1 147 ? -9.742 21.712 5.710 1.00 7.95 145 THR B C 1
ATOM 2698 O O . THR B 1 147 ? -9.238 22.812 5.253 1.00 9.19 145 THR B O 1
ATOM 2702 N N . ASN B 1 148 ? -11.035 21.428 5.619 1.00 8.23 146 ASN B N 1
ATOM 2703 C CA . ASN B 1 148 ? -11.961 22.352 4.949 1.00 10.30 146 ASN B CA 1
ATOM 2704 C C . ASN B 1 148 ? -11.931 23.688 5.652 1.00 8.11 146 ASN B C 1
ATOM 2705 O O . ASN B 1 148 ? -11.977 24.729 5.044 1.00 7.98 146 ASN B O 1
ATOM 2710 N N . PHE B 1 149 ? -11.931 23.652 6.975 1.00 7.18 147 PHE B N 1
ATOM 2711 C CA . PHE B 1 149 ? -11.930 24.886 7.740 1.00 6.63 147 PHE B CA 1
ATOM 2712 C C . PHE B 1 149 ? -10.646 25.674 7.514 1.00 5.80 147 PHE B C 1
ATOM 2713 O O . PHE B 1 149 ? -10.642 26.856 7.228 1.00 6.69 147 PHE B O 1
ATOM 2721 N N . LEU B 1 150 ? -9.526 24.969 7.594 1.00 7.54 148 LEU B N 1
ATOM 2722 C CA . LEU B 1 150 ? -8.199 25.635 7.440 1.00 8.03 148 LEU B CA 1
ATOM 2723 C C . LEU B 1 150 ? -8.091 26.271 6.054 1.00 8.09 148 LEU B C 1
ATOM 2724 O O . LEU B 1 150 ? -7.691 27.427 5.933 1.00 7.79 148 LEU B O 1
ATOM 2729 N N . VAL B 1 151 ? -8.486 25.563 5.014 1.00 7.67 149 VAL B N 1
ATOM 2730 C CA . VAL B 1 151 ? -8.383 26.078 3.672 1.00 8.48 149 VAL B CA 1
ATOM 2731 C C . VAL B 1 151 ? -9.361 27.264 3.512 1.00 8.14 149 VAL B C 1
ATOM 2732 O O . VAL B 1 151 ? -9.026 28.235 2.785 1.00 8.33 149 VAL B O 1
ATOM 2736 N N . THR B 1 152 ? -10.508 27.230 4.205 1.00 7.04 150 THR B N 1
ATOM 2737 C CA . THR B 1 152 ? -11.431 28.331 4.145 1.00 7.77 150 THR B CA 1
ATOM 2738 C C . THR B 1 152 ? -10.884 29.646 4.731 1.00 7.60 150 THR B C 1
ATOM 2739 O O . THR B 1 152 ? -10.859 30.692 4.057 1.00 7.48 150 THR B O 1
ATOM 2743 N N . ILE B 1 153 ? -10.329 29.573 5.906 1.00 7.04 151 ILE B N 1
ATOM 2744 C CA . ILE B 1 153 ? -9.716 30.768 6.503 1.00 6.40 151 ILE B CA 1
ATOM 2745 C C . ILE B 1 153 ? -8.429 31.198 5.796 1.00 6.18 151 ILE B C 1
ATOM 2746 O O . ILE B 1 153 ? -8.150 32.405 5.632 1.00 6.30 151 ILE B O 1
ATOM 2751 N N . TYR B 1 154 ? -7.679 30.227 5.307 1.00 5.62 152 TYR B N 1
ATOM 2752 C CA . TYR B 1 154 ? -6.502 30.562 4.510 1.00 5.45 152 TYR B CA 1
ATOM 2753 C C . TYR B 1 154 ? -6.897 31.349 3.241 1.00 6.25 152 TYR B C 1
ATOM 2754 O O . TYR B 1 154 ? -6.302 32.376 2.940 1.00 6.21 152 TYR B O 1
ATOM 2763 N N . ASN B 1 155 ? -7.884 30.853 2.524 1.00 6.39 153 ASN B N 1
ATOM 2764 C CA . ASN B 1 155 ? -8.344 31.521 1.332 1.00 6.25 153 ASN B CA 1
ATOM 2765 C C . ASN B 1 155 ? -8.927 32.889 1.622 1.00 6.17 153 ASN B C 1
ATOM 2766 O O . ASN B 1 155 ? -8.709 33.799 0.856 1.00 7.15 153 ASN B O 1
ATOM 2771 N N . GLU B 1 156 ? -9.560 33.081 2.761 1.00 6.47 154 GLU B N 1
ATOM 2772 C CA . GLU B 1 156 ? -9.996 34.422 3.164 1.00 6.61 154 GLU B CA 1
ATOM 2773 C C . GLU B 1 156 ? -8.789 35.276 3.430 1.00 6.76 154 GLU B C 1
ATOM 2774 O O . GLU B 1 156 ? -8.758 36.447 3.028 1.00 7.09 154 GLU B O 1
ATOM 2780 N N . SER B 1 157 ? -7.784 34.775 4.133 1.00 7.37 155 SER B N 1
ATOM 2781 C CA . SER B 1 157 ? -6.627 35.565 4.522 1.00 7.11 155 SER B CA 1
ATOM 2782 C C . SER B 1 157 ? -5.852 36.100 3.318 1.00 7.58 155 SER B C 1
ATOM 2783 O O . SER B 1 157 ? -5.201 37.135 3.432 1.00 9.27 155 SER B O 1
ATOM 2786 N N . LEU B 1 158 ? -5.900 35.401 2.192 1.00 7.31 156 LEU B N 1
ATOM 2787 C CA . LEU B 1 158 ? -5.250 35.809 0.965 1.00 8.57 156 LEU B CA 1
ATOM 2788 C C . LEU B 1 158 ? -5.885 37.077 0.393 1.00 8.69 156 LEU B C 1
ATOM 2789 O O . LEU B 1 158 ? -5.294 37.683 -0.504 1.00 10.95 156 LEU B O 1
ATOM 2794 N N . GLU B 1 159 ? -7.138 37.368 0.729 1.00 7.91 157 GLU B N 1
ATOM 2795 C CA . GLU B 1 159 ? -7.879 38.478 0.136 1.00 9.39 157 GLU B CA 1
ATOM 2796 C C . GLU B 1 159 ? -7.515 39.806 0.752 1.00 10.08 157 GLU B C 1
ATOM 2797 O O . GLU B 1 159 ? -8.014 40.856 0.296 1.00 12.60 157 GLU B O 1
ATOM 2803 N N . SER B 1 160 ? -6.670 39.809 1.764 1.00 9.18 158 SER B N 1
ATOM 2804 C CA . SER B 1 160 ? -6.193 41.063 2.372 1.00 11.13 158 SER B CA 1
ATOM 2805 C C . SER B 1 160 ? -4.727 40.891 2.763 1.00 9.99 158 SER B C 1
ATOM 2806 O O . SER B 1 160 ? -4.087 39.935 2.351 1.00 11.12 158 SER B O 1
ATOM 2809 N N . ASN B 1 161 ? -4.230 41.779 3.643 1.00 10.94 159 ASN B N 1
ATOM 2810 C CA . ASN B 1 161 ? -2.923 41.616 4.220 1.00 10.86 159 ASN B CA 1
ATOM 2811 C C . ASN B 1 161 ? -2.887 40.746 5.438 1.00 10.37 159 ASN B C 1
ATOM 2812 O O . ASN B 1 161 ? -1.827 40.579 5.998 1.00 11.13 159 ASN B O 1
ATOM 2817 N N . LEU B 1 162 ? -4.007 40.034 5.702 1.00 10.21 160 LEU B N 1
ATOM 2818 C CA . LEU B 1 162 ? -4.056 39.164 6.859 1.00 8.27 160 LEU B CA 1
ATOM 2819 C C . LEU B 1 162 ? -3.058 38.017 6.804 1.00 9.70 160 LEU B C 1
ATOM 2820 O O . LEU B 1 162 ? -2.379 37.749 7.746 1.00 9.97 160 LEU B O 1
ATOM 2825 N N . LEU B 1 163 ? -2.987 37.339 5.654 1.00 9.18 161 LEU B N 1
ATOM 2826 C CA . LEU B 1 163 ? -2.020 36.230 5.565 1.00 10.78 161 LEU B CA 1
ATOM 2827 C C . LEU B 1 163 ? -0.580 36.682 5.854 1.00 9.71 161 LEU B C 1
ATOM 2828 O O . LEU B 1 163 ? 0.102 36.104 6.698 1.00 11.56 161 LEU B O 1
ATOM 2833 N N . GLU B 1 164 ? -0.190 37.797 5.242 1.00 10.58 162 GLU B N 1
ATO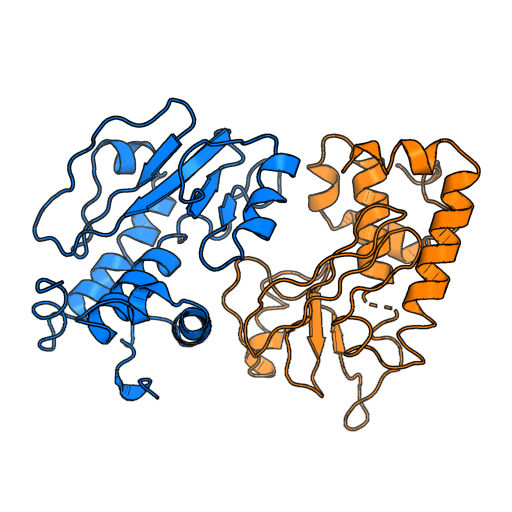M 2834 C CA . GLU B 1 164 ? 1.183 38.379 5.421 1.00 11.16 162 GLU B CA 1
ATOM 2835 C C . GLU B 1 164 ? 1.399 38.669 6.922 1.00 11.28 162 GLU B C 1
ATOM 2836 O O . GLU B 1 164 ? 2.441 38.382 7.464 1.00 12.57 162 GLU B O 1
ATOM 2842 N N . ARG B 1 165 ? 0.394 39.276 7.542 1.00 9.67 163 ARG B N 1
ATOM 2843 C CA . ARG B 1 165 ? 0.481 39.568 8.968 1.00 8.91 163 ARG B CA 1
ATOM 2844 C C . ARG B 1 165 ? 0.584 38.297 9.831 1.00 8.62 163 ARG B C 1
ATOM 2845 O O . ARG B 1 165 ? 1.391 38.244 10.789 1.00 10.61 163 ARG B O 1
ATOM 2853 N N A MET B 1 166 ? -0.216 37.282 9.492 0.60 8.69 164 MET B N 1
ATOM 2854 N N B MET B 1 166 ? -0.198 37.280 9.489 0.40 9.62 164 MET B N 1
ATOM 2855 C CA A MET B 1 166 ? -0.119 36.044 10.267 0.60 9.16 164 MET B CA 1
ATOM 2856 C CA B MET B 1 166 ? -0.125 36.041 10.248 0.40 10.86 164 MET B CA 1
ATOM 2857 C C A MET B 1 166 ? 1.254 35.385 10.081 0.60 10.52 164 MET B C 1
ATOM 2858 C C B MET B 1 166 ? 1.227 35.346 10.069 0.40 11.42 164 MET B C 1
ATOM 2859 O O A MET B 1 166 ? 1.824 34.787 10.994 0.60 12.15 164 MET B O 1
ATOM 2860 O O B MET B 1 166 ? 1.761 34.720 10.985 0.40 13.24 164 MET B O 1
ATOM 2869 N N . GLN B 1 167 ? 1.788 35.453 8.876 1.00 11.54 165 GLN B N 1
ATOM 2870 C CA . GLN B 1 167 ? 3.125 34.905 8.576 1.00 12.88 165 GLN B CA 1
ATOM 2871 C C . GLN B 1 167 ? 4.178 35.552 9.451 1.00 11.16 165 GLN B C 1
ATOM 2872 O O . GLN B 1 167 ? 5.217 34.926 9.791 1.00 16.04 165 GLN B O 1
ATOM 2878 N N . GLU B 1 168 ? 3.982 36.808 9.834 1.00 12.78 166 GLU B N 1
ATOM 2879 C CA . GLU B 1 168 ? 4.934 37.542 10.705 1.00 12.06 166 GLU B CA 1
ATOM 2880 C C . GLU B 1 168 ? 4.929 37.103 12.121 1.00 13.12 166 GLU B C 1
ATOM 2881 O O . GLU B 1 168 ? 5.877 37.374 12.826 1.00 14.87 166 GLU B O 1
ATOM 2887 N N . LEU B 1 169 ? 3.870 36.423 12.583 1.00 14.32 167 LEU B N 1
ATOM 2888 C CA . LEU B 1 169 ? 3.935 35.726 13.905 1.00 16.15 167 LEU B CA 1
ATOM 2889 C C . LEU B 1 169 ? 4.997 34.689 13.966 1.00 18.87 167 LEU B C 1
ATOM 2890 O O . LEU B 1 169 ? 5.508 34.459 15.027 1.00 24.00 167 LEU B O 1
ATOM 2895 N N . TYR B 1 170 ? 5.223 33.985 12.836 1.00 20.59 168 TYR B N 1
ATOM 2896 C CA . TYR B 1 170 ? 6.075 32.777 12.832 1.00 27.16 168 TYR B CA 1
ATOM 2897 C C . TYR B 1 170 ? 7.450 33.174 12.352 1.00 28.11 168 TYR B C 1
ATOM 2898 O O . TYR B 1 170 ? 7.628 34.338 11.959 1.00 23.62 168 TYR B O 1
#

Solvent-accessible surface area: 17530 Å² total

B-factor: mean 13.32, std 8.01, range [4.18, 66.91]

Foldseek 3Di:
DCVVLDFPLQDPVLLVLLVLDCVLVPDPLNSLSSNQLSLQVQLCLQFPPPDDPRHTQKDACPSPDPVVLVVVCVVLVLDDDDPDFARMQGSRLSAGEHEDEALDPDADEDDDDDPRYDYWYAYLCLHTYPSNVVVGDPSSSVSSSVSSNVVSVSCVVDCSSVSSNVD/DCVVLAFPLQDPVLLVLLVLDPVLVPDPLSSLSSNQLSLQVQLCLQWDPPDDPRHTQKDACPSPDVVVVVVVCVVLVLDDDDPDFARMQGSVLSAREHEDEAEPDDADDDDDDDPRYYYWYAYLCLHTHPSNVVVGDPSSSVSSSVSSNVVVVSCVVDCNSVSSNVVD